Protein AF-0000000077081081 (afdb_homodimer)

Structure (mmCIF, N/CA/C/O backbone):
data_AF-0000000077081081-model_v1
#
loop_
_entity.id
_entity.type
_entity.pdbx_description
1 polymer 'SAM domain-containing protein'
#
loop_
_atom_site.group_PDB
_atom_site.id
_atom_site.type_symbol
_atom_site.label_atom_id
_atom_site.label_alt_id
_atom_site.label_comp_id
_atom_site.label_asym_id
_atom_site.label_entity_id
_atom_site.label_seq_id
_atom_site.pdbx_PDB_ins_code
_atom_site.Cartn_x
_atom_site.Cartn_y
_atom_site.Cartn_z
_atom_site.occupancy
_atom_site.B_iso_or_equiv
_atom_site.auth_seq_id
_atom_site.auth_comp_id
_atom_site.auth_asym_id
_atom_site.auth_atom_id
_atom_site.pdbx_PDB_model_num
ATOM 1 N N . SER A 1 1 ? 24.75 -55.969 -73.5 1 32.28 1 SER A N 1
ATOM 2 C CA . SER A 1 1 ? 24.562 -54.531 -73.375 1 32.28 1 SER A CA 1
ATOM 3 C C . SER A 1 1 ? 23.719 -54.219 -72.125 1 32.28 1 SER A C 1
ATOM 5 O O . SER A 1 1 ? 22.531 -54.562 -72.062 1 32.28 1 SER A O 1
ATOM 7 N N . THR A 1 2 ? 24.406 -54.219 -70.938 1 39.22 2 THR A N 1
ATOM 8 C CA . THR A 1 2 ? 23.969 -54.281 -69.562 1 39.22 2 THR A CA 1
ATOM 9 C C . THR A 1 2 ? 23.234 -53 -69.188 1 39.22 2 THR A C 1
ATOM 11 O O . THR A 1 2 ? 23.781 -51.906 -69.25 1 39.22 2 THR A O 1
ATOM 14 N N . ALA A 1 3 ? 21.922 -53 -69.375 1 40.69 3 ALA A N 1
ATOM 15 C CA . ALA A 1 3 ? 21 -51.875 -69.188 1 40.69 3 ALA A CA 1
ATOM 16 C C . ALA A 1 3 ? 21.141 -51.219 -67.812 1 40.69 3 ALA A C 1
ATOM 18 O O . ALA A 1 3 ? 21.125 -51.906 -66.812 1 40.69 3 ALA A O 1
ATOM 19 N N . VAL A 1 4 ? 22.062 -50.219 -67.688 1 45.72 4 VAL A N 1
ATOM 20 C CA . VAL A 1 4 ? 22.344 -49.438 -66.5 1 45.72 4 VAL A CA 1
ATOM 21 C C . VAL A 1 4 ? 21.078 -48.719 -66 1 45.72 4 VAL A C 1
ATOM 23 O O . VAL A 1 4 ? 20.484 -47.938 -66.75 1 45.72 4 VAL A O 1
ATOM 26 N N . VAL A 1 5 ? 20.141 -49.438 -65.312 1 40.34 5 VAL A N 1
ATOM 27 C CA . VAL A 1 5 ? 18.891 -48.938 -64.75 1 40.34 5 VAL A CA 1
ATOM 28 C C . VAL A 1 5 ? 19.172 -47.719 -63.906 1 40.34 5 VAL A C 1
ATOM 30 O O . VAL A 1 5 ? 20.031 -47.75 -63.031 1 40.34 5 VAL A O 1
ATOM 33 N N . ASP A 1 6 ? 19.203 -46.531 -64.5 1 38 6 ASP A N 1
ATOM 34 C CA . ASP A 1 6 ? 19.344 -45.188 -63.906 1 38 6 ASP A CA 1
ATOM 35 C C . ASP A 1 6 ? 18.359 -45 -62.75 1 38 6 ASP A C 1
ATOM 37 O O . ASP A 1 6 ? 17.156 -45.031 -62.969 1 38 6 ASP A O 1
ATOM 41 N N . SER A 1 7 ? 18.516 -45.812 -61.625 1 39.19 7 SER A N 1
ATOM 42 C CA . SER A 1 7 ? 17.672 -45.688 -60.438 1 39.19 7 SER A CA 1
ATOM 43 C C . SER A 1 7 ? 17.578 -44.25 -59.969 1 39.19 7 SER A C 1
ATOM 45 O O . SER A 1 7 ? 18.578 -43.656 -59.562 1 39.19 7 SER A O 1
ATOM 47 N N . SER A 1 8 ? 16.828 -43.375 -60.75 1 39 8 SER A N 1
ATOM 48 C CA . SER A 1 8 ? 16.578 -41.969 -60.406 1 39 8 SER A CA 1
ATOM 49 C C . SER A 1 8 ? 16.203 -41.812 -58.938 1 39 8 SER A C 1
ATOM 51 O O . SER A 1 8 ? 15.312 -42.531 -58.469 1 39 8 SER A O 1
ATOM 53 N N . ASP A 1 9 ? 17.188 -41.438 -58.062 1 40.41 9 ASP A N 1
ATOM 54 C CA . ASP A 1 9 ? 17.172 -41.125 -56.625 1 40.41 9 ASP A CA 1
ATOM 55 C C . ASP A 1 9 ? 16.109 -40.094 -56.312 1 40.41 9 ASP A C 1
ATOM 57 O O . ASP A 1 9 ? 16.156 -38.969 -56.781 1 40.41 9 ASP A O 1
ATOM 61 N N . PHE A 1 10 ? 14.766 -40.438 -56.469 1 41.12 10 PHE A N 1
ATOM 62 C CA . PHE A 1 10 ? 13.711 -39.531 -56.062 1 41.12 10 PHE A CA 1
ATOM 63 C C . PHE A 1 10 ? 13.938 -39.062 -54.625 1 41.12 10 PHE A C 1
ATOM 65 O O . PHE A 1 10 ? 13.898 -39.875 -53.688 1 41.12 10 PHE A O 1
ATOM 72 N N . ILE A 1 11 ? 14.93 -38.156 -54.438 1 43.81 11 ILE A N 1
ATOM 73 C CA . ILE A 1 11 ? 15.164 -37.562 -53.125 1 43.81 11 ILE A CA 1
ATOM 74 C C . ILE A 1 11 ? 13.859 -36.969 -52.594 1 43.81 11 ILE A C 1
ATOM 76 O O . ILE A 1 11 ? 13.266 -36.062 -53.219 1 43.81 11 ILE A O 1
ATOM 80 N N . PRO A 1 12 ? 13.023 -37.75 -51.844 1 37.41 12 PRO A N 1
ATOM 81 C CA . PRO A 1 12 ? 11.766 -37.219 -51.344 1 37.41 12 PRO A CA 1
ATOM 82 C C . PRO A 1 12 ? 11.945 -35.875 -50.656 1 37.41 12 PRO A C 1
ATOM 84 O O . PRO A 1 12 ? 13 -35.625 -50.062 1 37.41 12 PRO A O 1
ATOM 87 N N . ARG A 1 13 ? 11.539 -34.781 -51.281 1 35.38 13 ARG A N 1
ATOM 88 C CA . ARG A 1 13 ? 11.547 -33.438 -50.719 1 35.38 13 ARG A CA 1
ATOM 89 C C . ARG A 1 13 ? 10.984 -33.438 -49.281 1 35.38 13 ARG A C 1
ATOM 91 O O . ARG A 1 13 ? 9.914 -34 -49.031 1 35.38 13 ARG A O 1
ATOM 98 N N . ARG A 1 14 ? 11.82 -33.406 -48.219 1 35.03 14 ARG A N 1
ATOM 99 C CA . ARG A 1 14 ? 11.492 -33.281 -46.812 1 35.03 14 ARG A CA 1
ATOM 100 C C . ARG A 1 14 ? 10.461 -32.188 -46.594 1 35.03 14 ARG A C 1
ATOM 102 O O . ARG A 1 14 ? 10.656 -31.047 -47 1 35.03 14 ARG A O 1
ATOM 109 N N . SER A 1 15 ? 9.07 -32.531 -46.625 1 35.88 15 SER A N 1
ATOM 110 C CA . SER A 1 15 ? 7.988 -31.625 -46.25 1 35.88 15 SER A CA 1
ATOM 111 C C . SER A 1 15 ? 8.344 -30.812 -45 1 35.88 15 SER A C 1
ATOM 113 O O . SER A 1 15 ? 8.82 -31.359 -44 1 35.88 15 SER A O 1
ATOM 115 N N . ARG A 1 16 ? 8.859 -29.594 -45.219 1 33.47 16 ARG A N 1
ATOM 116 C CA . ARG A 1 16 ? 9.062 -28.625 -44.125 1 33.47 16 ARG A CA 1
ATOM 117 C C . ARG A 1 16 ? 7.84 -28.531 -43.25 1 33.47 16 ARG A C 1
ATOM 119 O O . ARG A 1 16 ? 6.754 -28.172 -43.688 1 33.47 16 ARG A O 1
ATOM 126 N N . ARG A 1 17 ? 7.645 -29.422 -42.312 1 32.94 17 ARG A N 1
ATOM 127 C CA . ARG A 1 17 ? 6.621 -29.328 -41.281 1 32.94 17 ARG A CA 1
ATOM 128 C C . ARG A 1 17 ? 6.605 -27.922 -40.656 1 32.94 17 ARG A C 1
ATOM 130 O O . ARG A 1 17 ? 7.605 -27.484 -40.094 1 32.94 17 ARG A O 1
ATOM 137 N N . SER A 1 18 ? 5.879 -26.969 -41.281 1 35.97 18 SER A N 1
ATOM 138 C CA . SER A 1 18 ? 5.578 -25.672 -40.656 1 35.97 18 SER A CA 1
ATOM 139 C C . SER A 1 18 ? 5.184 -25.844 -39.219 1 35.97 18 SER A C 1
ATOM 141 O O . SER A 1 18 ? 4.25 -26.578 -38.906 1 35.97 18 SER A O 1
ATOM 143 N N . THR A 1 19 ? 6.102 -25.875 -38.312 1 33.69 19 THR A N 1
ATOM 144 C CA . THR A 1 19 ? 5.742 -25.781 -36.906 1 33.69 19 THR A CA 1
ATOM 145 C C . THR A 1 19 ? 4.773 -24.625 -36.688 1 33.69 19 THR A C 1
ATOM 147 O O . THR A 1 19 ? 5.129 -23.453 -36.875 1 33.69 19 THR A O 1
ATOM 150 N N . HIS A 1 20 ? 3.496 -24.703 -37.094 1 35.03 20 HIS A N 1
ATOM 151 C CA . HIS A 1 20 ? 2.484 -23.781 -36.594 1 35.03 20 HIS A CA 1
ATOM 152 C C . HIS A 1 20 ? 2.643 -23.562 -35.094 1 35.03 20 HIS A C 1
ATOM 154 O O . HIS A 1 20 ? 2.605 -24.516 -34.312 1 35.03 20 HIS A O 1
ATOM 160 N N . ARG A 1 21 ? 3.424 -22.641 -34.719 1 34.28 21 ARG A N 1
ATOM 161 C CA . ARG A 1 21 ? 3.389 -22.156 -33.344 1 34.28 21 ARG A CA 1
ATOM 162 C C . ARG A 1 21 ? 1.953 -21.938 -32.875 1 34.28 21 ARG A C 1
ATOM 164 O O . ARG A 1 21 ? 1.22 -21.125 -33.438 1 34.28 21 ARG A O 1
ATOM 171 N N . LYS A 1 22 ? 1.206 -22.969 -32.406 1 37.28 22 LYS A N 1
ATOM 172 C CA . LYS A 1 22 ? -0.015 -22.766 -31.625 1 37.28 22 LYS A CA 1
ATOM 173 C C . LYS A 1 22 ? 0.094 -21.547 -30.734 1 37.28 22 LYS A C 1
ATOM 175 O O . LYS A 1 22 ? 0.922 -21.5 -29.828 1 37.28 22 LYS A O 1
ATOM 180 N N . HIS A 1 23 ? 0.022 -20.359 -31.375 1 36.12 23 HIS A N 1
ATOM 181 C CA . HIS A 1 23 ? -0.344 -19.281 -30.469 1 36.12 23 HIS A CA 1
ATOM 182 C C . HIS A 1 23 ? -1.522 -19.672 -29.578 1 36.12 23 HIS A C 1
ATOM 184 O O . HIS A 1 23 ? -2.66 -19.734 -30.047 1 36.12 23 HIS A O 1
ATOM 190 N N . VAL A 1 24 ? -1.424 -20.641 -28.781 1 34.59 24 VAL A N 1
ATOM 191 C CA . VAL A 1 24 ? -2.43 -20.688 -27.719 1 34.59 24 VAL A CA 1
ATOM 192 C C . VAL A 1 24 ? -2.705 -19.266 -27.203 1 34.59 24 VAL A C 1
ATOM 194 O O . VAL A 1 24 ? -1.861 -18.672 -26.531 1 34.59 24 VAL A O 1
ATOM 197 N N . GLY A 1 25 ? -3.062 -18.375 -28.016 1 35.19 25 GLY A N 1
ATOM 198 C CA . GLY A 1 25 ? -3.672 -17.219 -27.391 1 35.19 25 GLY A CA 1
ATOM 199 C C . GLY A 1 25 ? -4.48 -17.562 -26.156 1 35.19 25 GLY A C 1
ATOM 200 O O . GLY A 1 25 ? -5.527 -18.203 -26.25 1 35.19 25 GLY A O 1
ATOM 201 N N . HIS A 1 26 ? -3.791 -18.016 -25.109 1 33.31 26 HIS A N 1
ATOM 202 C CA . HIS A 1 26 ? -4.449 -18.141 -23.812 1 33.31 26 HIS A CA 1
ATOM 203 C C . HIS A 1 26 ? -5.441 -17 -23.594 1 33.31 26 HIS A C 1
ATOM 205 O O . HIS A 1 26 ? -5.047 -15.891 -23.219 1 33.31 26 HIS A O 1
ATOM 211 N N . ARG A 1 27 ? -6.199 -16.438 -24.516 1 35.69 27 ARG A N 1
ATOM 212 C CA . ARG A 1 27 ? -7.383 -15.75 -24.016 1 35.69 27 ARG A CA 1
ATOM 213 C C . ARG A 1 27 ? -7.793 -16.297 -22.641 1 35.69 27 ARG A C 1
ATOM 215 O O . ARG A 1 27 ? -8.117 -17.484 -22.516 1 35.69 27 ARG A O 1
ATOM 222 N N . THR A 1 28 ? -7.164 -15.867 -21.562 1 37.22 28 THR A N 1
ATOM 223 C CA . THR A 1 28 ? -7.574 -16.109 -20.172 1 37.22 28 THR A CA 1
ATOM 224 C C . THR A 1 28 ? -9.094 -16.203 -20.062 1 37.22 28 THR A C 1
ATOM 226 O O . THR A 1 28 ? -9.797 -15.242 -20.391 1 37.22 28 THR A O 1
ATOM 229 N N . GLU A 1 29 ? -9.805 -17.125 -20.469 1 41.56 29 GLU A N 1
ATOM 230 C CA . GLU A 1 29 ? -11.039 -17.469 -19.766 1 41.56 29 GLU A CA 1
ATOM 231 C C . GLU A 1 29 ? -11.086 -16.828 -18.391 1 41.56 29 GLU A C 1
ATOM 233 O O . GLU A 1 29 ? -10.055 -16.688 -17.719 1 41.56 29 GLU A O 1
ATOM 238 N N . LEU A 1 30 ? -11.75 -15.656 -18.141 1 48.59 30 LEU A N 1
ATOM 239 C CA . LEU A 1 30 ? -11.953 -15.438 -16.719 1 48.59 30 LEU A CA 1
ATOM 240 C C . LEU A 1 30 ? -11.781 -16.734 -15.938 1 48.59 30 LEU A C 1
ATOM 242 O O . LEU A 1 30 ? -12.633 -17.625 -16 1 48.59 30 LEU A O 1
ATOM 246 N N . GLY A 1 31 ? -10.734 -17.5 -16.281 1 52.38 31 GLY A N 1
ATOM 247 C CA . GLY A 1 31 ? -10.336 -18.781 -15.742 1 52.38 31 GLY A CA 1
ATOM 248 C C . GLY A 1 31 ? -10.836 -19.016 -14.328 1 52.38 31 GLY A C 1
ATOM 249 O O . GLY A 1 31 ? -10.734 -18.141 -13.477 1 52.38 31 GLY A O 1
ATOM 250 N N . THR A 1 32 ? -11.961 -19.594 -14.156 1 69.25 32 THR A N 1
ATOM 251 C CA . THR A 1 32 ? -12.445 -20.188 -12.914 1 69.25 32 THR A CA 1
ATOM 252 C C . THR A 1 32 ? -11.297 -20.766 -12.094 1 69.25 32 THR A C 1
ATOM 254 O O . THR A 1 32 ? -10.492 -21.547 -12.609 1 69.25 32 THR A O 1
ATOM 257 N N . PHE A 1 33 ? -10.867 -19.875 -11.164 1 80.19 33 PHE A N 1
ATOM 258 C CA . PHE A 1 33 ? -9.938 -20.453 -10.203 1 80.19 33 PHE A CA 1
ATOM 259 C C . PHE A 1 33 ? -10.461 -21.797 -9.695 1 80.19 33 PHE A C 1
ATOM 261 O O . PHE A 1 33 ? -11.586 -21.891 -9.203 1 80.19 33 PHE A O 1
ATOM 268 N N . THR A 1 34 ? -9.906 -22.828 -10.148 1 82.88 34 THR A N 1
ATOM 269 C CA . THR A 1 34 ? -10.391 -24.141 -9.75 1 82.88 34 THR A CA 1
ATOM 270 C C . THR A 1 34 ? -9.844 -24.531 -8.375 1 82.88 34 THR A C 1
ATOM 272 O O . THR A 1 34 ? -10.391 -25.406 -7.707 1 82.88 34 THR A O 1
ATOM 275 N N . HIS A 1 35 ? -8.812 -23.859 -7.91 1 91.62 35 HIS A N 1
ATOM 276 C CA . HIS A 1 35 ? -8.164 -24.156 -6.637 1 91.62 35 HIS A CA 1
ATOM 277 C C . HIS A 1 35 ? -8.352 -23.016 -5.641 1 91.62 35 HIS A C 1
ATOM 279 O O . HIS A 1 35 ? -8.656 -21.891 -6.035 1 91.62 35 HIS A O 1
ATOM 285 N N . LYS A 1 36 ? -8.18 -23.438 -4.418 1 94.06 36 LYS A N 1
ATOM 286 C CA . LYS A 1 36 ? -8.078 -22.422 -3.383 1 94.06 36 LYS A CA 1
ATOM 287 C C . LYS A 1 36 ? -6.816 -21.578 -3.555 1 94.06 36 LYS A C 1
ATOM 289 O O . LYS A 1 36 ? -5.789 -22.078 -4.016 1 94.06 36 LYS A O 1
ATOM 294 N N . PRO A 1 37 ? -6.844 -20.359 -3.133 1 97 37 PRO A N 1
ATOM 295 C CA . PRO A 1 37 ? -5.707 -19.453 -3.363 1 97 37 PRO A CA 1
ATOM 296 C C . PRO A 1 37 ? -4.387 -20.031 -2.861 1 97 37 PRO A C 1
ATOM 298 O O . PRO A 1 37 ? -3.355 -19.891 -3.518 1 97 37 PRO A O 1
ATOM 301 N N . SER A 1 38 ? -4.461 -20.688 -1.767 1 96.44 38 SER A N 1
ATOM 302 C CA . SER A 1 38 ? -3.234 -21.25 -1.217 1 96.44 38 SER A CA 1
ATOM 303 C C . SER A 1 38 ? -2.684 -22.359 -2.111 1 96.44 38 SER A C 1
ATOM 305 O O . SER A 1 38 ? -1.525 -22.75 -1.971 1 96.44 38 SER A O 1
ATOM 307 N N . GLN A 1 39 ? -3.459 -22.781 -3.059 1 97.38 39 GLN A N 1
ATOM 308 C CA . GLN A 1 39 ? -3.064 -23.875 -3.941 1 97.38 39 GLN A CA 1
ATOM 309 C C . GLN A 1 39 ? -2.826 -23.375 -5.363 1 97.38 39 GLN A C 1
ATOM 311 O O . GLN A 1 39 ? -2.584 -24.172 -6.273 1 97.38 39 GLN A O 1
ATOM 316 N N . TRP A 1 40 ? -2.939 -22.109 -5.547 1 97.81 40 TRP A N 1
ATOM 317 C CA . TRP A 1 40 ? -2.691 -21.547 -6.871 1 97.81 40 TRP A CA 1
ATOM 318 C C . TRP A 1 40 ? -1.263 -21.844 -7.324 1 97.81 40 TRP A C 1
ATOM 320 O O . TRP A 1 40 ? -0.331 -21.812 -6.516 1 97.81 40 TRP A O 1
ATOM 330 N N . ASP A 1 41 ? -1.103 -22.141 -8.578 1 97.19 41 ASP A N 1
ATOM 331 C CA . ASP A 1 41 ? 0.23 -22.062 -9.164 1 97.19 41 ASP A CA 1
ATOM 332 C C . ASP A 1 41 ? 0.531 -20.641 -9.648 1 97.19 41 ASP A C 1
ATOM 334 O O . ASP A 1 41 ? -0.277 -19.734 -9.461 1 97.19 41 ASP A O 1
ATOM 338 N N . ALA A 1 42 ? 1.719 -20.438 -10.289 1 98.25 42 ALA A N 1
ATOM 339 C CA . ALA A 1 42 ? 2.156 -19.109 -10.695 1 98.25 42 ALA A CA 1
ATOM 340 C C . ALA A 1 42 ? 1.235 -18.531 -11.758 1 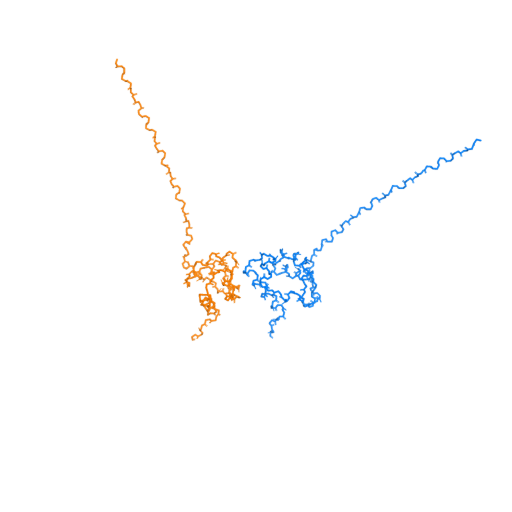98.25 42 ALA A C 1
ATOM 342 O O . ALA A 1 42 ? 1.015 -17.312 -11.805 1 98.25 42 ALA A O 1
ATOM 343 N N . GLU A 1 43 ? 0.681 -19.344 -12.547 1 96.88 43 GLU A N 1
ATOM 344 C CA . GLU A 1 43 ? -0.219 -18.875 -13.594 1 96.88 43 GLU A CA 1
ATOM 345 C C . GLU A 1 43 ? -1.538 -18.375 -13.008 1 96.88 43 GLU A C 1
ATOM 347 O O . GLU A 1 43 ? -2.064 -17.344 -13.43 1 96.88 43 GLU A O 1
ATOM 352 N N . GLU A 1 44 ? -1.989 -19.062 -12.016 1 97.56 44 GLU A N 1
ATOM 353 C CA . GLU A 1 44 ? -3.225 -18.641 -11.359 1 97.56 44 GLU A CA 1
ATOM 354 C C . GLU A 1 44 ? -3.021 -17.344 -10.578 1 97.56 44 GLU A C 1
ATOM 356 O O . GLU A 1 44 ? -3.906 -16.484 -10.547 1 97.56 44 GLU A O 1
ATOM 361 N N . VAL A 1 45 ? -1.855 -17.188 -10.008 1 98.38 45 VAL A N 1
ATOM 362 C CA . VAL A 1 45 ? -1.532 -15.93 -9.344 1 98.38 45 VAL A CA 1
ATOM 363 C C . VAL A 1 45 ? -1.502 -14.797 -10.375 1 98.38 45 VAL A C 1
ATOM 365 O O . VAL A 1 45 ? -2.025 -13.703 -10.125 1 98.38 45 VAL A O 1
ATOM 368 N N . SER A 1 46 ? -0.966 -15.078 -11.516 1 98.12 46 SER A N 1
ATOM 369 C CA . SER A 1 46 ? -0.903 -14.094 -12.586 1 98.12 46 SER A CA 1
ATOM 370 C C . SER A 1 46 ? -2.299 -13.664 -13.023 1 98.12 46 SER A C 1
ATOM 372 O O . SER A 1 46 ? -2.545 -12.477 -13.25 1 98.12 46 SER A O 1
ATOM 374 N N . GLN A 1 47 ? -3.182 -14.594 -13.07 1 97.38 47 GLN A N 1
ATOM 375 C CA . GLN A 1 47 ? -4.559 -14.297 -13.445 1 97.38 47 GLN A CA 1
ATOM 376 C C . GLN A 1 47 ? -5.238 -13.43 -12.391 1 97.38 47 GLN A C 1
ATOM 378 O O . GLN A 1 47 ? -5.949 -12.477 -12.727 1 97.38 47 GLN A O 1
ATOM 383 N N . PHE A 1 48 ? -4.965 -13.758 -11.219 1 97.88 48 PHE A N 1
ATOM 384 C CA . PHE A 1 48 ? -5.496 -12.969 -10.109 1 97.88 48 PHE A CA 1
ATOM 385 C C . PHE A 1 48 ? -5.023 -11.523 -10.203 1 97.88 48 PHE A C 1
ATOM 387 O O . PHE A 1 48 ? -5.824 -10.594 -10.086 1 97.88 48 PHE A O 1
ATOM 394 N N . LEU A 1 49 ? -3.689 -11.367 -10.453 1 98.5 49 LEU A N 1
ATOM 395 C CA . LEU A 1 49 ? -3.139 -10.023 -10.57 1 98.5 49 LEU A CA 1
ATOM 396 C C . LEU A 1 49 ? -3.848 -9.25 -11.68 1 98.5 49 LEU A C 1
ATOM 398 O O . LEU A 1 49 ? -4.148 -8.062 -11.508 1 98.5 49 LEU A O 1
ATOM 402 N N . GLN A 1 50 ? -4.105 -9.914 -12.75 1 98 50 GLN A N 1
ATOM 403 C CA . GLN A 1 50 ? -4.793 -9.273 -13.867 1 98 50 GLN A CA 1
ATOM 404 C C . GLN A 1 50 ? -6.191 -8.82 -13.461 1 98 50 GLN A C 1
ATOM 406 O O . GLN A 1 50 ? -6.602 -7.699 -13.766 1 98 50 GLN A O 1
ATOM 411 N N . LEU A 1 51 ? -6.887 -9.688 -12.742 1 96.81 51 LEU A N 1
ATOM 412 C CA . LEU A 1 51 ? -8.25 -9.391 -12.305 1 96.81 51 LEU A CA 1
ATOM 413 C C . LEU A 1 51 ? -8.266 -8.211 -11.336 1 96.81 51 LEU A C 1
ATOM 415 O O . LEU A 1 51 ? -9.219 -7.434 -11.312 1 96.81 51 LEU A O 1
ATOM 419 N N . GLN A 1 52 ? -7.168 -8.094 -10.578 1 97.19 52 GLN A N 1
ATOM 420 C CA . GLN A 1 52 ? -7.105 -7.055 -9.555 1 97.19 52 GLN A CA 1
ATOM 421 C C . GLN A 1 52 ? -6.559 -5.75 -10.125 1 97.19 52 GLN A C 1
ATOM 423 O O . GLN A 1 52 ? -6.441 -4.754 -9.414 1 97.19 52 GLN A O 1
ATOM 428 N N . GLY A 1 53 ? -6.16 -5.73 -11.383 1 97.62 53 GLY A N 1
ATOM 429 C CA . GLY A 1 53 ? -5.652 -4.516 -12.008 1 97.62 53 GLY A CA 1
ATOM 430 C C . GLY A 1 53 ? -4.145 -4.395 -11.938 1 97.62 53 GLY A C 1
ATOM 431 O O . GLY A 1 53 ? -3.592 -3.312 -12.148 1 97.62 53 GLY A O 1
ATOM 432 N N . TYR A 1 54 ? -3.508 -5.457 -11.695 1 98.5 54 TYR A N 1
ATOM 433 C CA . TYR A 1 54 ? -2.053 -5.48 -11.602 1 98.5 54 TYR A CA 1
ATOM 434 C C . TYR A 1 54 ? -1.451 -6.367 -12.688 1 98.5 54 TYR A C 1
ATOM 436 O O . TYR A 1 54 ? -0.419 -7.008 -12.477 1 98.5 54 TYR A O 1
ATOM 444 N N . GLY A 1 55 ? -2.086 -6.469 -13.797 1 98.44 55 GLY A N 1
ATOM 445 C CA . GLY A 1 55 ? -1.68 -7.336 -14.891 1 98.44 55 GLY A CA 1
ATOM 446 C C . GLY A 1 55 ? -0.284 -7.035 -15.406 1 98.44 55 GLY A C 1
ATOM 447 O O . GLY A 1 55 ? 0.4 -7.922 -15.922 1 98.44 55 GLY A O 1
ATOM 448 N N . GLN A 1 56 ? 0.194 -5.805 -15.281 1 98.25 56 GLN A N 1
ATOM 449 C CA . GLN A 1 56 ? 1.508 -5.41 -15.773 1 98.25 56 GLN A CA 1
ATOM 450 C C . GLN A 1 56 ? 2.619 -6.152 -15.039 1 98.25 56 GLN A C 1
ATOM 452 O O . GLN A 1 56 ? 3.748 -6.238 -15.523 1 98.25 56 GLN A O 1
ATOM 457 N N . TYR A 1 57 ? 2.262 -6.734 -13.922 1 98.31 57 TYR A N 1
ATOM 458 C CA . TYR A 1 57 ? 3.268 -7.426 -13.125 1 98.31 57 TYR A CA 1
ATOM 459 C C . TYR A 1 57 ? 3.129 -8.938 -13.273 1 98.31 57 TYR A C 1
ATOM 461 O O . TYR A 1 57 ? 3.953 -9.695 -12.75 1 98.31 57 TYR A O 1
ATOM 469 N N . SER A 1 58 ? 2.107 -9.383 -13.969 1 98.25 58 SER A N 1
ATOM 470 C CA . SER A 1 58 ? 1.77 -10.805 -14.055 1 98.25 58 SER A CA 1
ATOM 471 C C . SER A 1 58 ? 2.945 -11.625 -14.57 1 98.25 58 SER A C 1
ATOM 473 O O . SER A 1 58 ? 3.289 -12.656 -14 1 98.25 58 SER A O 1
ATOM 475 N N . GLU A 1 59 ? 3.561 -11.203 -15.586 1 97.75 59 GLU A N 1
ATOM 476 C CA . GLU A 1 59 ? 4.68 -11.93 -16.172 1 97.75 59 GLU A CA 1
ATOM 477 C C . GLU A 1 59 ? 5.852 -12.016 -15.203 1 97.75 59 GLU A C 1
ATOM 479 O O . GLU A 1 59 ? 6.477 -13.07 -15.07 1 97.75 59 GLU A O 1
ATOM 484 N N . SER A 1 60 ? 6.102 -10.898 -14.578 1 98 60 SER A N 1
ATOM 485 C CA . SER A 1 60 ? 7.207 -10.891 -13.625 1 98 60 SER A CA 1
ATOM 486 C C . SER A 1 60 ? 6.934 -11.82 -12.453 1 98 60 SER A C 1
ATOM 488 O O . SER A 1 60 ? 7.84 -12.5 -11.969 1 98 60 SER A O 1
ATOM 490 N N . PHE A 1 61 ? 5.711 -11.844 -11.977 1 98.69 61 PHE A N 1
ATOM 491 C CA . PHE A 1 61 ? 5.352 -12.781 -10.922 1 98.69 61 PHE A CA 1
ATOM 492 C C . PHE A 1 61 ? 5.555 -14.219 -11.391 1 98.69 61 PHE A C 1
ATOM 494 O O . PHE A 1 61 ? 6.137 -15.039 -10.68 1 98.69 61 PHE A O 1
ATOM 501 N N . SER A 1 62 ? 5.059 -14.5 -12.57 1 98.19 62 SER A N 1
ATOM 502 C CA . SER A 1 62 ? 5.191 -15.836 -13.133 1 98.19 62 SER A CA 1
ATOM 503 C C . SER A 1 62 ? 6.66 -16.219 -13.305 1 98.19 62 SER A C 1
ATOM 505 O O . SER A 1 62 ? 7.059 -17.328 -12.945 1 98.19 62 SER A O 1
ATOM 507 N N . ASN A 1 63 ? 7.492 -15.297 -13.734 1 98.12 63 ASN A N 1
ATOM 508 C CA . ASN A 1 63 ? 8.922 -15.539 -13.938 1 98.12 63 ASN A CA 1
ATOM 509 C C . ASN A 1 63 ? 9.641 -15.789 -12.617 1 98.12 63 ASN A C 1
ATOM 511 O O . ASN A 1 63 ? 10.641 -16.516 -12.586 1 98.12 63 ASN A O 1
ATOM 515 N N . ASN A 1 64 ? 9.086 -15.227 -11.602 1 98.44 64 ASN A N 1
ATOM 516 C CA . ASN A 1 64 ? 9.68 -15.43 -10.281 1 98.44 64 ASN A CA 1
ATOM 517 C C . ASN A 1 64 ? 9 -16.578 -9.539 1 98.44 64 ASN A C 1
ATOM 519 O O . ASN A 1 64 ? 9.234 -16.781 -8.344 1 98.44 64 ASN A O 1
ATOM 523 N N . GLU A 1 65 ? 8.133 -17.219 -10.18 1 98.62 65 GLU A N 1
ATOM 524 C CA . GLU A 1 65 ? 7.484 -18.438 -9.711 1 98.62 65 GLU A CA 1
ATOM 525 C C . GLU A 1 65 ? 6.738 -18.203 -8.406 1 98.62 65 GLU A C 1
ATOM 527 O O . GLU A 1 65 ? 6.777 -19.047 -7.5 1 98.62 65 GLU A O 1
ATOM 532 N N . ILE A 1 66 ? 6.16 -17.062 -8.32 1 98.88 66 ILE A N 1
ATOM 533 C CA . ILE A 1 66 ? 5.309 -16.766 -7.172 1 98.88 66 ILE A CA 1
ATOM 534 C C . ILE A 1 66 ? 3.992 -17.531 -7.305 1 98.88 66 ILE A C 1
ATOM 536 O O . ILE A 1 66 ? 3.164 -17.219 -8.156 1 98.88 66 ILE A O 1
ATOM 540 N N . ASP A 1 67 ? 3.809 -18.484 -6.449 1 98.56 67 ASP A N 1
ATOM 541 C CA . ASP A 1 67 ? 2.574 -19.266 -6.375 1 98.56 67 ASP A CA 1
ATOM 542 C C . ASP A 1 67 ? 1.727 -18.828 -5.18 1 98.56 67 ASP A C 1
ATOM 544 O O . ASP A 1 67 ? 2.041 -17.844 -4.512 1 98.56 67 ASP A O 1
ATOM 548 N N . GLY A 1 68 ? 0.613 -19.5 -4.91 1 98.38 68 GLY A N 1
ATOM 549 C CA . GLY A 1 68 ? -0.304 -19.141 -3.844 1 98.38 68 GLY A CA 1
ATOM 550 C C . GLY A 1 68 ? 0.359 -19.094 -2.48 1 98.38 68 GLY A C 1
ATOM 551 O O . GLY A 1 68 ? 0.151 -18.141 -1.718 1 98.38 68 GLY A O 1
ATOM 552 N N . GLN A 1 69 ? 1.193 -20.094 -2.199 1 98.25 69 GLN A N 1
ATOM 553 C CA . GLN A 1 69 ? 1.871 -20.141 -0.907 1 98.25 69 GLN A CA 1
ATOM 554 C C . GLN A 1 69 ? 2.848 -18.984 -0.754 1 98.25 69 GLN A C 1
ATOM 556 O O . GLN A 1 69 ? 2.852 -18.297 0.271 1 98.25 69 GLN A O 1
ATOM 561 N N . SER A 1 70 ? 3.627 -18.719 -1.747 1 98.62 70 SER A N 1
ATOM 562 C CA . SER A 1 70 ? 4.609 -17.641 -1.679 1 98.62 70 SER A CA 1
ATOM 563 C C . SER A 1 70 ? 3.938 -16.281 -1.764 1 98.62 70 SER A C 1
ATOM 565 O O . SER A 1 70 ? 4.422 -15.305 -1.182 1 98.62 70 SER A O 1
ATOM 567 N N . MET A 1 71 ? 2.84 -16.188 -2.477 1 98.56 71 MET A N 1
ATOM 568 C CA . MET A 1 71 ? 2.102 -14.93 -2.586 1 98.56 71 MET A CA 1
ATOM 569 C C . MET A 1 71 ? 1.699 -14.414 -1.208 1 98.56 71 MET A C 1
ATOM 571 O O . MET A 1 71 ? 1.816 -13.219 -0.928 1 98.56 71 MET A O 1
ATOM 575 N N . PHE A 1 72 ? 1.357 -15.359 -0.357 1 98.25 72 PHE A N 1
ATOM 576 C CA . PHE A 1 72 ? 0.875 -14.961 0.96 1 98.25 72 PHE A CA 1
ATOM 577 C C . PHE A 1 72 ? 2.033 -14.547 1.858 1 98.25 72 PHE A C 1
ATOM 579 O O . PHE A 1 72 ? 1.822 -13.969 2.928 1 98.25 72 PHE A O 1
ATOM 586 N N . LEU A 1 73 ? 3.264 -14.695 1.418 1 98.12 73 LEU A N 1
ATOM 587 C CA . LEU A 1 73 ? 4.445 -14.328 2.189 1 98.12 73 LEU A CA 1
ATOM 588 C C . LEU A 1 73 ? 5.012 -12.992 1.715 1 98.12 73 LEU A C 1
ATOM 590 O O . LEU A 1 73 ? 5.949 -12.461 2.314 1 98.12 73 LEU A O 1
ATOM 594 N N . LEU A 1 74 ? 4.441 -12.43 0.734 1 98.38 74 LEU A N 1
ATOM 595 C CA . LEU A 1 74 ? 4.941 -11.18 0.176 1 98.38 74 LEU A CA 1
ATOM 596 C C . LEU A 1 74 ? 4.758 -10.031 1.165 1 98.38 74 LEU A C 1
ATOM 598 O O . LEU A 1 74 ? 3.76 -9.984 1.888 1 98.38 74 LEU A O 1
ATOM 602 N N . ARG A 1 75 ? 5.719 -9.133 1.046 1 98.06 75 ARG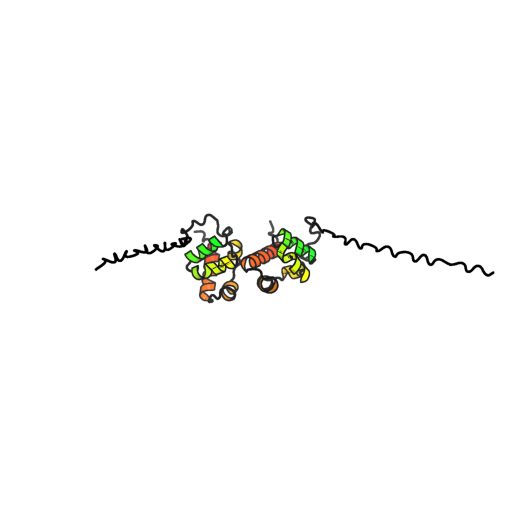 A N 1
ATOM 603 C CA . ARG A 1 75 ? 5.66 -7.844 1.73 1 98.06 75 ARG A CA 1
ATOM 604 C C . ARG A 1 75 ? 5.852 -6.691 0.749 1 98.06 75 ARG A C 1
ATOM 606 O O . ARG A 1 75 ? 6.277 -6.902 -0.387 1 98.06 75 ARG A O 1
ATOM 613 N N . GLU A 1 76 ? 5.457 -5.504 1.229 1 98.19 76 GLU A N 1
ATOM 614 C CA . GLU A 1 76 ? 5.52 -4.352 0.337 1 98.19 76 GLU A CA 1
ATOM 615 C C . GLU A 1 76 ? 6.945 -4.113 -0.154 1 98.19 76 GLU A C 1
ATOM 617 O O . GLU A 1 76 ? 7.152 -3.672 -1.287 1 98.19 76 GLU A O 1
ATOM 622 N N . HIS A 1 77 ? 7.961 -4.426 0.657 1 97.56 77 HIS A N 1
ATOM 623 C CA . HIS A 1 77 ? 9.32 -4.145 0.214 1 97.56 77 HIS A CA 1
ATOM 624 C C . HIS A 1 77 ? 9.742 -5.086 -0.91 1 97.56 77 HIS A C 1
ATOM 626 O O . HIS A 1 77 ? 10.516 -4.703 -1.789 1 97.56 77 HIS A O 1
ATOM 632 N N . HIS A 1 78 ? 9.266 -6.355 -0.918 1 98.62 78 HIS A N 1
ATOM 633 C CA . HIS A 1 78 ? 9.523 -7.242 -2.045 1 98.62 78 HIS A CA 1
ATOM 634 C C . HIS A 1 78 ? 8.992 -6.648 -3.346 1 98.62 78 HIS A C 1
ATOM 636 O O . HIS A 1 78 ? 9.688 -6.652 -4.363 1 98.62 78 HIS A O 1
ATOM 642 N N . LEU A 1 79 ? 7.812 -6.066 -3.334 1 98.75 79 LEU A N 1
ATOM 643 C CA . LEU A 1 79 ? 7.156 -5.52 -4.516 1 98.75 79 LEU A CA 1
ATOM 644 C C . LEU A 1 79 ? 7.879 -4.273 -5.012 1 98.75 79 LEU A C 1
ATOM 646 O O . LEU A 1 79 ? 8.062 -4.094 -6.219 1 98.75 79 LEU A O 1
ATOM 650 N N . MET A 1 80 ? 8.312 -3.5 -4.066 1 98.19 80 MET A N 1
ATOM 651 C CA . MET A 1 80 ? 8.992 -2.26 -4.43 1 98.19 80 MET A CA 1
ATOM 652 C C . MET A 1 80 ? 10.383 -2.543 -4.988 1 98.19 80 MET A C 1
ATOM 654 O O . MET A 1 80 ? 10.773 -1.984 -6.016 1 98.19 80 MET A O 1
ATOM 658 N N . GLU A 1 81 ? 11.086 -3.418 -4.363 1 97.38 81 GLU A N 1
ATOM 659 C CA . GLU A 1 81 ? 12.484 -3.662 -4.703 1 97.38 81 GLU A CA 1
ATOM 660 C C . GLU A 1 81 ? 12.602 -4.562 -5.93 1 97.38 81 GLU A C 1
ATOM 662 O O . GLU A 1 81 ? 13.461 -4.34 -6.789 1 97.38 81 GLU A O 1
ATOM 667 N N . ARG A 1 82 ? 11.75 -5.496 -6.062 1 97.38 82 ARG A N 1
ATOM 668 C CA . ARG A 1 82 ? 11.906 -6.496 -7.113 1 97.38 82 ARG A CA 1
ATOM 669 C C . ARG A 1 82 ? 11.055 -6.156 -8.328 1 97.38 82 ARG A C 1
ATOM 671 O O . ARG A 1 82 ? 11.422 -6.477 -9.461 1 97.38 82 ARG A O 1
ATOM 678 N N . PHE A 1 83 ? 9.953 -5.48 -8.102 1 97.94 83 PHE A N 1
ATOM 679 C CA . PHE A 1 83 ? 9.031 -5.266 -9.203 1 97.94 83 PHE A CA 1
ATOM 680 C C . PHE A 1 83 ? 8.844 -3.775 -9.469 1 97.94 83 PHE A C 1
ATOM 682 O O . PHE A 1 83 ? 8.023 -3.385 -10.305 1 97.94 83 PHE A O 1
ATOM 689 N N . GLN A 1 84 ? 9.508 -2.953 -8.711 1 97.38 84 GLN A N 1
ATOM 690 C CA . GLN A 1 84 ? 9.586 -1.51 -8.906 1 97.38 84 GLN A CA 1
ATOM 691 C C . GLN A 1 84 ? 8.219 -0.856 -8.727 1 97.38 84 GLN A C 1
ATOM 693 O O . GLN A 1 84 ? 7.891 0.108 -9.422 1 97.38 84 GLN A O 1
ATOM 698 N N . MET A 1 85 ? 7.426 -1.381 -7.859 1 98.56 85 MET A N 1
ATOM 699 C CA . MET A 1 85 ? 6.148 -0.758 -7.523 1 98.56 85 MET A CA 1
ATOM 700 C C . MET A 1 85 ? 6.355 0.468 -6.641 1 98.56 85 MET A C 1
ATOM 702 O O . MET A 1 85 ? 7.27 0.498 -5.816 1 98.56 85 MET A O 1
ATOM 706 N N . LYS A 1 86 ? 5.504 1.398 -6.863 1 98.5 86 LYS A N 1
ATOM 707 C CA . LYS A 1 86 ? 5.43 2.488 -5.895 1 98.5 86 LYS A CA 1
ATOM 708 C C . LYS A 1 86 ? 4.781 2.025 -4.594 1 98.5 86 LYS A C 1
ATOM 710 O O . LYS A 1 86 ? 4.039 1.041 -4.578 1 98.5 86 LYS A O 1
ATOM 715 N N . LEU A 1 87 ? 5.023 2.793 -3.492 1 98.81 87 LEU A N 1
ATOM 716 C CA . LE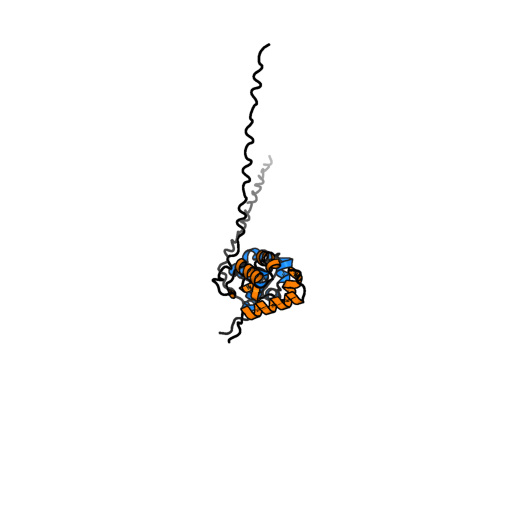U A 1 87 ? 4.59 2.371 -2.164 1 98.81 87 LEU A CA 1
ATOM 717 C C . LEU A 1 87 ? 3.072 2.248 -2.1 1 98.81 87 LEU A C 1
ATOM 719 O O . LEU A 1 87 ? 2.547 1.287 -1.533 1 98.81 87 LEU A O 1
ATOM 723 N N . GLY A 1 88 ? 2.314 3.18 -2.672 1 98.81 88 GLY A N 1
ATOM 724 C CA . GLY A 1 88 ? 0.861 3.127 -2.633 1 98.81 88 GLY A CA 1
ATOM 725 C C . GLY A 1 88 ? 0.295 1.84 -3.201 1 98.81 88 GLY A C 1
ATOM 726 O O . GLY A 1 88 ? -0.324 1.056 -2.479 1 98.81 88 GLY A O 1
ATOM 727 N N . PRO A 1 89 ? 0.591 1.612 -4.422 1 98.81 89 PRO A N 1
ATOM 728 C CA . PRO A 1 89 ? 0.109 0.378 -5.047 1 98.81 89 PRO A CA 1
ATOM 729 C C . PRO A 1 89 ? 0.637 -0.878 -4.355 1 98.81 89 PRO A C 1
ATOM 731 O O . PRO A 1 89 ? -0.071 -1.885 -4.273 1 98.81 89 PRO A O 1
ATOM 734 N N . ALA A 1 90 ? 1.84 -0.864 -3.85 1 98.88 90 ALA A N 1
ATOM 735 C CA . ALA A 1 90 ? 2.393 -2.025 -3.158 1 98.88 90 ALA A CA 1
ATOM 736 C C . ALA A 1 90 ? 1.597 -2.34 -1.894 1 98.88 90 ALA A C 1
ATOM 738 O O . ALA A 1 90 ? 1.232 -3.494 -1.652 1 98.88 90 ALA A O 1
ATOM 739 N N . LEU A 1 91 ? 1.357 -1.276 -1.157 1 98.88 91 LEU A N 1
ATOM 740 C CA . LEU A 1 91 ? 0.548 -1.444 0.045 1 98.88 91 LEU A CA 1
ATOM 741 C C . LEU A 1 91 ? -0.834 -1.986 -0.301 1 98.88 91 LEU A C 1
ATOM 743 O O . LEU A 1 91 ? -1.34 -2.885 0.374 1 98.88 91 LEU A O 1
ATOM 747 N N . THR A 1 92 ? -1.416 -1.477 -1.3 1 98.69 92 THR A N 1
ATOM 748 C CA . THR A 1 92 ? -2.762 -1.868 -1.703 1 98.69 92 THR A CA 1
ATOM 749 C C . THR A 1 92 ? -2.791 -3.332 -2.137 1 98.69 92 THR A C 1
ATOM 751 O O . THR A 1 92 ? -3.686 -4.082 -1.743 1 98.69 92 THR A O 1
ATOM 754 N N . LEU A 1 93 ? -1.845 -3.713 -2.881 1 98.75 93 LEU A N 1
ATOM 755 C CA . LEU A 1 93 ? -1.822 -5.098 -3.34 1 98.75 93 LEU A CA 1
ATOM 756 C C . LEU A 1 93 ? -1.641 -6.055 -2.168 1 98.75 93 LEU A C 1
ATOM 758 O O . LEU A 1 93 ? -2.311 -7.09 -2.096 1 98.75 93 LEU A O 1
ATOM 762 N N . ILE A 1 94 ? -0.7 -5.719 -1.256 1 98.69 94 ILE A N 1
ATOM 763 C CA . ILE A 1 94 ? -0.506 -6.566 -0.083 1 98.69 94 ILE A CA 1
ATOM 764 C C . ILE A 1 94 ? -1.813 -6.672 0.697 1 98.69 94 ILE A C 1
ATOM 766 O O . ILE A 1 94 ? -2.164 -7.75 1.188 1 98.69 94 ILE A O 1
ATOM 770 N N . ASN A 1 95 ? -2.498 -5.617 0.763 1 98.25 95 ASN A N 1
ATOM 771 C CA . ASN A 1 95 ? -3.777 -5.621 1.464 1 98.25 95 ASN A CA 1
ATOM 772 C C . ASN A 1 95 ? -4.801 -6.504 0.753 1 98.25 95 ASN A C 1
ATOM 774 O O . ASN A 1 95 ? -5.539 -7.25 1.398 1 98.25 95 ASN A O 1
ATOM 778 N N . ILE A 1 96 ? -4.93 -6.414 -0.542 1 97.81 96 ILE A N 1
ATOM 779 C CA . ILE A 1 96 ? -5.824 -7.242 -1.34 1 97.81 96 ILE A CA 1
ATOM 780 C C . ILE A 1 96 ? -5.5 -8.719 -1.119 1 97.81 96 ILE A C 1
ATOM 782 O O . ILE A 1 96 ? -6.398 -9.531 -0.904 1 97.81 96 ILE A O 1
ATOM 786 N N . ILE A 1 97 ? -4.285 -9.07 -1.125 1 98.19 97 ILE A N 1
ATOM 787 C CA . ILE A 1 97 ? -3.828 -10.438 -0.948 1 98.19 97 ILE A CA 1
ATOM 788 C C . ILE A 1 97 ? -4.184 -10.93 0.456 1 98.19 97 ILE A C 1
ATOM 790 O O . ILE A 1 97 ? -4.637 -12.062 0.631 1 98.19 97 ILE A O 1
ATOM 794 N N . SER A 1 98 ? -3.979 -10.078 1.428 1 96.75 98 SER A N 1
ATOM 795 C CA . SER A 1 98 ? -4.273 -10.445 2.809 1 96.75 98 SER A CA 1
ATOM 796 C C . SER A 1 98 ? -5.754 -10.742 3 1 96.75 98 SER A C 1
ATOM 798 O O . SER A 1 98 ? -6.121 -11.648 3.748 1 96.75 98 SER A O 1
ATOM 800 N N . ARG A 1 99 ? -6.59 -10 2.35 1 95.56 99 ARG A N 1
ATOM 801 C CA . ARG A 1 99 ? -8.031 -10.195 2.455 1 95.56 99 ARG A CA 1
ATOM 802 C C . ARG A 1 99 ? -8.461 -11.484 1.758 1 95.56 99 ARG A C 1
ATOM 804 O O . ARG A 1 99 ? -9.469 -12.086 2.131 1 95.56 99 ARG A O 1
ATOM 811 N N . LEU A 1 100 ? -7.781 -11.773 0.724 1 93 100 LEU A N 1
ATOM 812 C CA . LEU A 1 100 ? -8.031 -13.023 0.019 1 93 100 LEU A CA 1
ATOM 813 C C . LEU A 1 100 ? -7.781 -14.219 0.933 1 93 100 LEU A C 1
ATOM 815 O O . LEU A 1 100 ? -8.484 -15.227 0.847 1 93 100 LEU A O 1
ATOM 819 N N . ARG A 1 101 ? -6.82 -14.102 1.832 1 88.75 101 ARG A N 1
ATOM 820 C CA . ARG A 1 101 ? -6.453 -15.172 2.754 1 88.75 101 ARG A CA 1
ATOM 821 C C . ARG A 1 101 ? -7.465 -15.289 3.889 1 88.75 101 ARG A C 1
ATOM 823 O O . ARG A 1 101 ? -7.723 -16.391 4.387 1 88.75 101 ARG A O 1
ATOM 830 N N . HIS A 1 102 ? -7.938 -14.094 4.312 1 86.44 102 HIS A N 1
ATOM 831 C CA . HIS A 1 102 ? -8.906 -14.031 5.402 1 86.44 102 HIS A CA 1
ATOM 832 C C . HIS A 1 102 ? -10.18 -13.312 4.973 1 86.44 102 HIS A C 1
ATOM 834 O O . HIS A 1 102 ? -10.398 -12.164 5.344 1 86.44 102 HIS A O 1
ATOM 840 N N . PRO A 1 103 ? -11 -14.016 4.176 1 74.44 103 PRO A N 1
ATOM 841 C CA . PRO A 1 103 ? -12.211 -13.32 3.74 1 74.44 103 PRO A CA 1
ATOM 842 C C . PRO A 1 103 ? -13.109 -12.914 4.906 1 74.44 103 PRO A C 1
ATOM 844 O O . PRO A 1 103 ? -13.18 -13.625 5.91 1 74.44 103 PRO A O 1
ATOM 847 N N . PRO A 1 104 ? -13.586 -11.633 4.828 1 71.62 104 PRO A N 1
ATOM 848 C CA . PRO A 1 104 ? -14.461 -11.219 5.93 1 71.62 104 PRO A CA 1
ATOM 849 C C . PRO A 1 104 ? -15.617 -12.188 6.16 1 71.62 104 PRO A C 1
ATOM 851 O O . PRO A 1 104 ? -16.141 -12.773 5.207 1 71.62 104 PRO A O 1
ATOM 854 N N . THR A 1 105 ? -15.586 -12.859 7.312 1 66.38 105 THR A N 1
ATOM 855 C CA . THR A 1 105 ? -16.688 -13.742 7.672 1 66.38 105 THR A CA 1
ATOM 856 C C . THR A 1 105 ? -18 -12.969 7.727 1 66.38 105 THR A C 1
ATOM 858 O O . THR A 1 105 ? -18.062 -11.867 8.289 1 66.38 105 THR A O 1
ATOM 861 N N . SER A 1 106 ? -18.859 -12.906 6.73 1 51.78 106 SER A N 1
ATOM 862 C CA . SER A 1 106 ? -20.203 -12.336 6.887 1 51.78 106 SER A CA 1
ATOM 863 C C . SER A 1 106 ? -20.859 -12.836 8.164 1 51.78 106 SER A C 1
ATOM 865 O O . SER A 1 106 ? -20.594 -13.953 8.617 1 51.78 106 SER A O 1
ATOM 867 N N . SER B 1 1 ? 28.422 72.375 -48.156 1 32.41 1 SER B N 1
ATOM 868 C CA . SER B 1 1 ? 28.234 72.188 -46.719 1 32.41 1 SER B CA 1
ATOM 869 C C . SER B 1 1 ? 26.922 71.438 -46.438 1 32.41 1 SER B C 1
ATOM 871 O O . SER B 1 1 ? 25.891 72.062 -46.25 1 32.41 1 SER B O 1
ATOM 873 N N . THR B 1 2 ? 26.766 70.25 -47.188 1 36.78 2 THR B N 1
ATOM 874 C CA . THR B 1 2 ? 25.594 69.375 -47.375 1 36.78 2 THR B CA 1
ATOM 875 C C . THR B 1 2 ? 25.188 68.75 -46.031 1 36.78 2 THR B C 1
ATOM 877 O O . THR B 1 2 ? 26.031 68.188 -45.344 1 36.78 2 THR B O 1
ATOM 880 N N . ALA B 1 3 ? 24.109 69.25 -45.469 1 38.81 3 ALA B N 1
ATOM 881 C CA . ALA B 1 3 ? 23.406 68.938 -44.25 1 38.81 3 ALA B CA 1
ATOM 882 C C . ALA B 1 3 ? 23.062 67.438 -44.156 1 38.81 3 ALA B C 1
ATOM 884 O O . ALA B 1 3 ? 22.359 66.938 -45.031 1 38.81 3 ALA B O 1
ATOM 885 N N . VAL B 1 4 ? 24.062 66.562 -43.906 1 42.56 4 VAL B N 1
ATOM 886 C CA . VAL B 1 4 ? 23.828 65.125 -43.75 1 42.56 4 VAL B CA 1
ATOM 887 C C . VAL B 1 4 ? 22.797 64.875 -42.656 1 42.56 4 VAL B C 1
ATOM 889 O O . VAL B 1 4 ? 22.984 65.312 -41.5 1 42.56 4 VAL B O 1
ATOM 892 N N . VAL B 1 5 ? 21.5 64.938 -42.969 1 37.47 5 VAL B N 1
ATOM 893 C CA . VAL B 1 5 ? 20.328 64.625 -42.156 1 37.47 5 VAL B CA 1
ATOM 894 C C . VAL B 1 5 ? 20.516 63.219 -41.531 1 37.47 5 VAL B C 1
ATOM 896 O O . VAL B 1 5 ? 20.75 62.25 -42.219 1 37.47 5 VAL B O 1
ATOM 899 N N . ASP B 1 6 ? 21.312 63.156 -40.438 1 36.81 6 ASP B N 1
ATOM 900 C CA . ASP B 1 6 ? 21.516 61.969 -39.625 1 36.81 6 ASP B CA 1
ATOM 901 C C . ASP B 1 6 ? 20.188 61.344 -39.219 1 36.81 6 ASP B C 1
ATOM 903 O O . ASP B 1 6 ? 19.359 61.969 -38.562 1 36.81 6 ASP B O 1
ATOM 907 N N . SER B 1 7 ? 19.438 60.719 -40.25 1 37.34 7 SER B N 1
ATOM 908 C CA . SER B 1 7 ? 18.219 59.969 -39.969 1 37.34 7 SER B CA 1
ATOM 909 C C . SER B 1 7 ? 18.406 59 -38.812 1 37.34 7 SER B C 1
ATOM 911 O O . SER B 1 7 ? 19.234 58.094 -38.906 1 37.34 7 SER B O 1
ATOM 913 N N . SER B 1 8 ? 18.406 59.531 -37.531 1 37.41 8 SER B N 1
ATOM 914 C CA . SER B 1 8 ? 18.453 58.781 -36.281 1 37.41 8 SER B CA 1
ATOM 915 C C . SER B 1 8 ? 17.469 57.625 -36.281 1 37.41 8 SER B C 1
ATOM 917 O O . SER B 1 8 ? 16.266 57.812 -36.5 1 37.41 8 SER B O 1
ATOM 919 N N . ASP B 1 9 ? 17.922 56.438 -36.875 1 39.44 9 ASP B N 1
ATOM 920 C CA . ASP B 1 9 ? 17.25 55.156 -36.906 1 39.44 9 ASP B CA 1
ATOM 921 C C . ASP B 1 9 ? 16.688 54.781 -35.531 1 39.44 9 ASP B C 1
ATOM 923 O O . ASP B 1 9 ? 17.453 54.625 -34.562 1 39.44 9 ASP B O 1
ATOM 927 N N . PHE B 1 10 ? 15.586 55.438 -35.062 1 39.31 10 PHE B N 1
ATOM 928 C CA . PHE B 1 10 ? 14.883 55.062 -33.844 1 39.31 10 PHE B CA 1
ATOM 929 C C . PHE B 1 10 ? 14.492 53.594 -33.875 1 39.31 10 PHE B C 1
ATOM 931 O O . PHE B 1 10 ? 13.648 53.188 -34.688 1 39.31 10 PHE B O 1
ATOM 938 N N . ILE B 1 11 ? 15.484 52.688 -33.938 1 42.78 11 ILE B N 1
ATOM 939 C CA . ILE B 1 11 ? 15.125 51.25 -33.875 1 42.78 11 ILE B CA 1
ATOM 940 C C . ILE B 1 11 ? 14.242 51 -32.656 1 42.78 11 ILE B C 1
ATOM 942 O O . ILE B 1 11 ? 14.633 51.281 -31.516 1 42.78 11 ILE B O 1
ATOM 946 N N . PRO B 1 12 ? 12.875 51.062 -32.844 1 35.19 12 PRO B N 1
ATOM 947 C CA . PRO B 1 12 ? 11.992 50.812 -31.703 1 35.19 12 PRO B CA 1
ATOM 948 C C . PRO B 1 12 ? 12.367 49.531 -30.938 1 35.19 12 PRO B C 1
ATOM 950 O O . PRO B 1 12 ? 12.875 48.594 -31.531 1 35.19 12 PRO B O 1
ATOM 953 N N . ARG B 1 13 ? 12.953 49.719 -29.781 1 33.5 13 ARG B N 1
ATOM 954 C CA . ARG B 1 13 ? 13.25 48.625 -28.828 1 33.5 13 ARG B CA 1
ATOM 955 C C . ARG B 1 13 ? 12.055 47.719 -28.656 1 33.5 13 ARG B C 1
ATOM 957 O O . ARG B 1 13 ? 10.938 48.156 -28.391 1 33.5 13 ARG B O 1
ATOM 964 N N . ARG B 1 14 ? 11.961 46.625 -29.5 1 33.34 14 ARG B N 1
ATOM 965 C CA . ARG B 1 14 ? 10.969 45.562 -29.344 1 33.34 14 ARG B CA 1
ATOM 966 C C . ARG B 1 14 ? 10.758 45.188 -27.891 1 33.34 14 ARG B C 1
ATOM 968 O O . ARG B 1 14 ? 11.719 44.938 -27.156 1 33.34 14 ARG B O 1
ATOM 975 N N . SER B 1 15 ? 9.688 45.781 -27.203 1 33.47 15 SER B N 1
ATOM 976 C CA . SER B 1 15 ? 9.188 45.438 -25.875 1 33.47 15 SER B CA 1
ATOM 977 C C . SER B 1 15 ? 9.148 43.938 -25.688 1 33.47 15 SER B C 1
ATOM 979 O O . SER B 1 15 ? 8.625 43.188 -26.531 1 33.47 15 SER B O 1
ATOM 981 N N . ARG B 1 16 ? 10.305 43.312 -25.281 1 31.16 16 ARG B N 1
ATOM 982 C CA . ARG B 1 16 ? 10.297 41.938 -24.828 1 31.16 16 ARG B CA 1
ATOM 983 C C . ARG B 1 16 ? 9.094 41.656 -23.938 1 31.16 16 ARG B C 1
ATOM 985 O O . ARG B 1 16 ? 8.953 42.25 -22.875 1 31.16 16 ARG B O 1
ATOM 992 N N . ARG B 1 17 ? 7.906 41.438 -24.516 1 29.61 17 ARG B N 1
ATOM 993 C CA . ARG B 1 17 ? 6.758 40.938 -23.766 1 29.61 17 ARG B CA 1
ATOM 994 C C . ARG B 1 17 ? 7.156 39.781 -22.859 1 29.61 17 ARG B C 1
ATOM 996 O O . ARG B 1 17 ? 7.645 38.75 -23.344 1 29.61 17 ARG B O 1
ATOM 1003 N N . SER B 1 18 ? 7.684 40.094 -21.625 1 31.36 18 SER B N 1
ATOM 1004 C CA . SER B 1 18 ? 7.848 39.094 -20.578 1 31.36 18 SER B CA 1
ATOM 1005 C C . SER B 1 18 ? 6.637 38.156 -20.484 1 31.36 18 SER B C 1
ATOM 1007 O O . SER B 1 18 ? 5.504 38.625 -20.344 1 31.36 18 SER B O 1
ATOM 1009 N N . THR B 1 19 ? 6.57 37.188 -21.359 1 32.75 19 THR B N 1
ATOM 1010 C CA . THR B 1 19 ? 5.582 36.125 -21.125 1 32.75 19 THR B CA 1
ATOM 1011 C C . THR B 1 19 ? 5.527 35.75 -19.656 1 32.75 19 THR B C 1
ATOM 1013 O O . THR B 1 19 ? 6.531 35.312 -19.078 1 32.75 19 THR B O 1
ATOM 1016 N N . HIS B 1 20 ? 4.848 36.531 -18.844 1 32.88 20 HIS B N 1
ATOM 1017 C CA . HIS B 1 20 ? 4.438 36.125 -17.5 1 32.88 20 HIS B CA 1
ATOM 1018 C C . HIS B 1 20 ? 3.949 34.688 -17.5 1 32.88 20 HIS B C 1
ATOM 1020 O O . HIS B 1 20 ? 3.004 34.344 -18.219 1 32.88 20 HIS B O 1
ATOM 1026 N N . ARG B 1 21 ? 4.836 33.719 -17.5 1 31.7 21 ARG B N 1
ATOM 1027 C CA . ARG B 1 21 ? 4.395 32.375 -17.125 1 31.7 21 ARG B CA 1
ATOM 1028 C C . ARG B 1 21 ? 3.438 32.406 -15.945 1 31.7 21 ARG B C 1
ATOM 1030 O O . ARG B 1 21 ? 3.82 32.812 -14.844 1 31.7 21 ARG B O 1
ATOM 1037 N N . LYS B 1 22 ? 2.152 32.719 -16.172 1 34.53 22 LYS B N 1
ATOM 1038 C CA . LYS B 1 22 ? 1.129 32.375 -15.188 1 34.53 22 LYS B CA 1
ATOM 1039 C C . LYS B 1 22 ? 1.435 31.047 -14.516 1 34.53 22 LYS B C 1
ATOM 1041 O O . LYS B 1 22 ? 1.474 30.016 -15.18 1 34.53 22 LYS B O 1
ATOM 1046 N N . HIS B 1 23 ? 2.461 31.062 -13.648 1 32.97 23 HIS B N 1
ATOM 1047 C CA . HIS B 1 23 ? 2.395 29.938 -12.719 1 32.97 23 HIS B CA 1
ATOM 1048 C C . HIS B 1 23 ? 0.963 29.688 -12.258 1 32.97 23 HIS B C 1
ATOM 1050 O O . HIS B 1 23 ? 0.342 30.562 -11.656 1 32.97 23 HIS B O 1
ATOM 1056 N N . VAL B 1 24 ? 0.135 29.219 -13.031 1 34.25 24 VAL B N 1
ATOM 1057 C CA . VAL B 1 24 ? -1.05 28.609 -12.438 1 34.25 24 VAL B CA 1
ATOM 1058 C C . VAL B 1 24 ? -0.687 27.969 -11.102 1 34.25 24 VAL B C 1
ATOM 1060 O O . VAL B 1 24 ? -0.073 26.891 -11.062 1 34.25 24 VAL B O 1
ATOM 1063 N N . GLY B 1 25 ? 0.051 28.594 -10.227 1 34.44 25 GLY B N 1
ATOM 1064 C CA . GLY B 1 25 ? 0.074 28.047 -8.883 1 34.44 25 GLY B CA 1
ATOM 1065 C C . GLY B 1 25 ? -1.25 27.438 -8.461 1 34.44 25 GLY B C 1
ATOM 1066 O O . GLY B 1 25 ? -2.293 28.094 -8.539 1 34.44 25 GLY B O 1
ATOM 1067 N N . HIS B 1 26 ? -1.517 26.25 -8.844 1 36.88 26 HIS B N 1
ATOM 1068 C CA . HIS B 1 26 ? -2.646 25.562 -8.242 1 36.88 26 HIS B CA 1
ATOM 1069 C C . HIS B 1 26 ? -2.855 26 -6.797 1 36.88 26 HIS B C 1
ATOM 1071 O O . HIS B 1 26 ? -2.125 25.578 -5.898 1 36.88 26 HIS B O 1
ATOM 1077 N N . ARG B 1 27 ? -2.822 27.25 -6.418 1 36.81 27 ARG B N 1
ATOM 1078 C CA . ARG B 1 27 ? -3.418 27.703 -5.16 1 36.81 27 ARG B CA 1
ATOM 1079 C C . ARG B 1 27 ? -4.465 26.703 -4.668 1 36.81 27 ARG B C 1
ATOM 1081 O O . ARG B 1 27 ? -5.469 26.469 -5.348 1 36.81 27 ARG B O 1
ATOM 1088 N N . THR B 1 28 ? -4.113 25.609 -4 1 40.28 28 THR B N 1
ATOM 1089 C CA . THR B 1 28 ? -4.992 24.734 -3.225 1 40.28 28 THR B CA 1
ATOM 1090 C C . THR B 1 28 ? -6.086 25.547 -2.537 1 40.28 28 THR B C 1
ATOM 1092 O O . THR B 1 28 ? -5.797 26.406 -1.701 1 40.28 28 THR B O 1
ATOM 1095 N N . GLU B 1 29 ? -7.051 26.109 -3.154 1 41.22 29 GLU B N 1
ATOM 1096 C CA . GLU B 1 29 ? -8.336 26.234 -2.467 1 41.22 29 GLU B CA 1
ATOM 1097 C C . GLU B 1 29 ? -8.406 25.281 -1.271 1 41.22 29 GLU B C 1
ATOM 1099 O O . GLU B 1 29 ? -7.895 24.156 -1.328 1 41.22 29 GLU B O 1
ATOM 1104 N N . LEU B 1 30 ? -8.141 25.688 -0.061 1 48.41 30 LEU B N 1
ATOM 1105 C CA . LEU B 1 30 ? -8.539 24.75 0.985 1 48.41 30 LEU B CA 1
ATOM 1106 C C . LEU B 1 30 ? -9.594 23.781 0.469 1 48.41 30 LEU B C 1
ATOM 1108 O O . LEU B 1 30 ? -10.75 24.156 0.266 1 48.41 30 LEU B O 1
ATOM 1112 N N . GLY B 1 31 ? -9.414 23.281 -0.691 1 52.62 31 GLY B N 1
ATOM 1113 C CA . GLY B 1 31 ? -10.273 22.359 -1.413 1 52.62 31 GLY B CA 1
ATOM 1114 C C . GLY B 1 31 ? -11.086 21.469 -0.499 1 52.62 31 GLY B C 1
ATOM 1115 O O . GLY B 1 31 ? -10.578 20.984 0.518 1 52.62 31 GLY B O 1
ATOM 1116 N N . THR B 1 32 ? -12.281 21.766 -0.289 1 70.56 32 THR B N 1
ATOM 1117 C CA . THR B 1 32 ? -13.32 20.938 0.309 1 70.56 32 THR B CA 1
ATOM 1118 C C . THR B 1 32 ? -13.148 19.469 -0.092 1 70.56 32 THR B C 1
ATOM 1120 O O . THR B 1 32 ? -13.047 19.156 -1.279 1 70.56 32 THR B O 1
ATOM 1123 N N . PHE B 1 33 ? -12.516 18.766 0.896 1 81.81 33 PHE B N 1
ATOM 1124 C CA . PHE B 1 33 ? -12.562 17.328 0.684 1 81.81 33 PHE B CA 1
ATOM 1125 C C . PHE B 1 33 ? -13.977 16.875 0.352 1 81.81 33 PHE B C 1
ATOM 1127 O O . PHE B 1 33 ? -14.922 17.172 1.091 1 81.81 33 PHE B O 1
ATOM 1134 N N . THR B 1 34 ? -14.203 16.641 -0.789 1 84.25 34 THR B N 1
ATOM 1135 C CA . THR B 1 34 ? -15.547 16.25 -1.201 1 84.25 34 THR B CA 1
ATOM 1136 C C . THR B 1 34 ? -15.789 14.773 -0.916 1 84.25 34 THR B C 1
ATOM 1138 O O . THR B 1 34 ? -16.938 14.32 -0.881 1 84.25 34 THR B O 1
ATOM 1141 N N . HIS B 1 35 ? -14.711 14.055 -0.598 1 90.94 35 HIS B N 1
ATOM 1142 C CA . HIS B 1 35 ? -14.82 12.617 -0.354 1 90.94 35 HIS B CA 1
ATOM 1143 C C . HIS B 1 35 ? -14.445 12.273 1.082 1 90.94 35 HIS B C 1
ATOM 1145 O O . HIS B 1 35 ? -13.766 13.055 1.756 1 90.94 35 HIS B O 1
ATOM 1151 N N . LYS B 1 36 ? -14.953 11.117 1.443 1 94.19 36 LYS B N 1
ATOM 1152 C CA . LYS B 1 36 ? -14.461 10.547 2.691 1 94.19 36 LYS B CA 1
ATOM 1153 C C . LYS B 1 36 ? -12.984 10.164 2.58 1 94.19 36 LYS B C 1
ATOM 1155 O O . LYS B 1 36 ? -12.516 9.797 1.504 1 94.19 36 LYS B O 1
ATOM 1160 N N . PRO B 1 37 ? -12.242 10.188 3.643 1 96.69 37 PRO B N 1
ATOM 1161 C CA . PRO B 1 37 ? -10.797 9.953 3.604 1 96.69 37 PRO B CA 1
ATOM 1162 C C . PRO B 1 37 ? -10.43 8.641 2.922 1 96.69 37 PRO B C 1
ATOM 1164 O O . PRO B 1 37 ? -9.453 8.578 2.172 1 96.69 37 PRO B O 1
ATOM 1167 N N . SER B 1 38 ? -11.242 7.652 3.156 1 96.12 38 SER B N 1
ATOM 1168 C CA . SER B 1 38 ? -10.945 6.359 2.549 1 96.12 38 SER B CA 1
ATOM 1169 C C . SER B 1 38 ? -11.094 6.414 1.031 1 96.12 38 SER B C 1
ATOM 1171 O O . SER B 1 38 ? -10.625 5.523 0.323 1 96.12 38 SER B O 1
ATOM 1173 N N . GLN B 1 39 ? -11.688 7.484 0.493 1 97.19 39 GLN B N 1
ATOM 1174 C CA . GLN B 1 39 ? -11.945 7.625 -0.937 1 97.19 39 GLN B CA 1
ATOM 1175 C C . GLN B 1 39 ? -11.062 8.711 -1.55 1 97.19 39 GLN B C 1
ATOM 1177 O O . GLN B 1 39 ? -11.211 9.055 -2.725 1 97.19 39 GLN B O 1
ATOM 1182 N N . TRP B 1 40 ? -10.164 9.227 -0.721 1 97.94 40 TRP B N 1
ATOM 1183 C CA . TRP B 1 40 ? -9.258 10.25 -1.243 1 97.94 40 TRP B CA 1
ATOM 1184 C C . TRP B 1 40 ? -8.375 9.672 -2.342 1 97.94 40 TRP B C 1
ATOM 1186 O O . TRP B 1 40 ? -7.941 8.516 -2.262 1 97.94 40 TRP B O 1
ATOM 1196 N N . ASP B 1 41 ? -8.102 10.484 -3.385 1 97.38 41 ASP B N 1
ATOM 1197 C CA . ASP B 1 41 ? -6.992 10.172 -4.277 1 97.38 41 ASP B CA 1
ATOM 1198 C C . ASP B 1 41 ? -5.68 10.742 -3.744 1 97.38 41 ASP B C 1
ATOM 1200 O O . ASP B 1 41 ? -5.645 11.32 -2.658 1 97.38 41 ASP B O 1
ATOM 1204 N N . ALA B 1 42 ? -4.613 10.578 -4.539 1 98.31 42 ALA B N 1
ATOM 1205 C CA . ALA B 1 42 ? -3.295 10.992 -4.07 1 98.31 42 ALA B CA 1
ATOM 1206 C C . ALA B 1 42 ? -3.219 12.508 -3.896 1 98.31 42 ALA B C 1
ATOM 1208 O O . ALA B 1 42 ? -2.52 13 -3.01 1 98.31 42 ALA B O 1
ATOM 1209 N N . GLU B 1 43 ? -3.922 13.211 -4.641 1 97.12 43 GLU B N 1
ATOM 1210 C CA . GLU B 1 43 ? -3.916 14.672 -4.547 1 97.12 43 GLU B CA 1
ATOM 1211 C C . GLU B 1 43 ? -4.629 15.141 -3.281 1 97.12 43 GLU B C 1
ATOM 1213 O O . GLU B 1 43 ? -4.152 16.047 -2.6 1 97.12 43 GLU B O 1
ATOM 1218 N N . GLU B 1 44 ? -5.703 14.523 -2.955 1 97.5 44 GLU B N 1
ATOM 1219 C CA . GLU B 1 44 ? -6.422 14.875 -1.731 1 97.5 44 GLU B CA 1
ATOM 1220 C C . GLU B 1 44 ? -5.613 14.5 -0.492 1 97.5 44 GLU B C 1
ATOM 1222 O O . GLU B 1 44 ? -5.617 15.234 0.5 1 97.5 44 GLU B O 1
ATOM 1227 N N . VAL B 1 45 ? -4.867 13.414 -0.558 1 98.38 45 VAL B N 1
ATOM 1228 C CA . VAL B 1 45 ? -3.971 13.062 0.537 1 98.38 45 VAL B CA 1
ATOM 1229 C C . VAL B 1 45 ? -2.889 14.125 0.687 1 98.38 45 VAL B C 1
ATOM 1231 O O . VAL B 1 45 ? -2.559 14.531 1.803 1 98.38 45 VAL B O 1
ATOM 1234 N N . SER B 1 46 ? -2.385 14.562 -0.424 1 98.12 46 SER B N 1
ATOM 1235 C CA . SER B 1 46 ? -1.372 15.609 -0.42 1 98.12 46 SER B CA 1
ATOM 1236 C C . SER B 1 46 ? -1.896 16.875 0.244 1 98.12 46 SER B C 1
ATOM 1238 O O . SER B 1 46 ? -1.187 17.516 1.028 1 98.12 46 SER B O 1
ATOM 1240 N N . GLN B 1 47 ? -3.088 17.219 -0.027 1 97.31 47 GLN B N 1
ATOM 1241 C CA . GLN B 1 47 ? -3.705 18.391 0.575 1 97.31 47 GLN B CA 1
ATOM 1242 C C . GLN B 1 47 ? -3.861 18.219 2.084 1 97.31 47 GLN B C 1
ATOM 1244 O O . GLN B 1 47 ? -3.598 19.156 2.85 1 97.31 47 GLN B O 1
ATOM 1249 N N . PHE B 1 48 ? -4.277 17.094 2.439 1 97.75 48 PHE B N 1
ATOM 1250 C CA . PHE B 1 48 ? -4.402 16.766 3.857 1 97.75 48 PHE B CA 1
ATOM 1251 C C . PHE B 1 48 ? -3.068 16.953 4.574 1 97.75 48 PHE B C 1
ATOM 1253 O O . PHE B 1 48 ? -3.012 17.578 5.641 1 97.75 48 PHE B O 1
ATOM 1260 N N . LEU B 1 49 ? -2.002 16.406 3.939 1 98.44 49 LEU B N 1
ATOM 1261 C CA . LEU B 1 49 ? -0.678 16.547 4.539 1 98.44 49 LEU B CA 1
ATOM 1262 C C . LEU B 1 49 ? -0.319 18.016 4.727 1 98.44 49 LEU B C 1
ATOM 1264 O O . LEU B 1 49 ? 0.238 18.391 5.762 1 98.44 49 LEU B O 1
ATOM 1268 N N . GLN B 1 50 ? -0.639 18.781 3.783 1 97.88 50 GLN B N 1
ATOM 1269 C CA . GLN B 1 50 ? -0.361 20.203 3.863 1 97.88 50 GLN B CA 1
ATOM 1270 C C . GLN B 1 50 ? -1.11 20.844 5.027 1 97.88 50 GLN B C 1
ATOM 1272 O O . GLN B 1 50 ? -0.529 21.609 5.801 1 97.88 50 GLN B O 1
ATOM 1277 N N . LEU B 1 51 ? -2.332 20.484 5.164 1 96.44 51 LEU B N 1
ATOM 1278 C CA . LEU B 1 51 ? -3.172 21.047 6.219 1 96.44 51 LEU B CA 1
ATOM 1279 C C . LEU B 1 51 ? -2.66 20.641 7.594 1 96.44 51 LEU B C 1
ATOM 1281 O O . LEU B 1 51 ? -2.789 21.391 8.562 1 96.44 51 LEU B O 1
ATOM 1285 N N . GLN B 1 52 ? -2.045 19.516 7.664 1 97.12 52 GLN B N 1
ATOM 1286 C CA . GLN B 1 52 ? -1.586 18.984 8.945 1 97.12 52 GLN B CA 1
ATOM 1287 C C . GLN B 1 52 ? -0.171 19.453 9.258 1 97.12 52 GLN B C 1
ATOM 1289 O O . GLN B 1 52 ? 0.383 19.125 10.305 1 97.12 52 GLN B O 1
ATOM 1294 N N . GLY B 1 53 ? 0.463 20.141 8.359 1 97.81 53 GLY B N 1
ATOM 1295 C CA . GLY B 1 53 ? 1.805 20.656 8.602 1 97.81 53 GLY B CA 1
ATOM 1296 C C . GLY B 1 53 ? 2.893 19.75 8.047 1 97.81 53 GLY B C 1
ATOM 1297 O O . GLY B 1 53 ? 4.062 19.891 8.406 1 97.81 53 GLY B O 1
ATOM 1298 N N . TYR B 1 54 ? 2.559 18.875 7.227 1 98.31 54 TYR B N 1
ATOM 1299 C CA . TYR B 1 54 ? 3.506 17.938 6.613 1 98.31 54 TYR B CA 1
ATOM 1300 C C . TYR B 1 54 ? 3.604 18.172 5.109 1 98.31 54 TYR B C 1
ATOM 1302 O O . TYR B 1 54 ? 3.818 17.234 4.344 1 98.31 54 TYR B O 1
ATOM 1310 N N . GLY B 1 55 ? 3.363 19.328 4.625 1 98.25 55 GLY B N 1
ATOM 1311 C CA . GLY B 1 55 ? 3.35 19.703 3.219 1 98.25 55 GLY B CA 1
ATOM 1312 C C . GLY B 1 55 ? 4.641 19.344 2.498 1 98.25 55 GLY B C 1
ATOM 1313 O O . GLY B 1 55 ? 4.641 19.109 1.289 1 98.25 55 GLY B O 1
ATOM 1314 N N . GLN B 1 56 ? 5.781 19.312 3.186 1 98.25 56 GLN B N 1
ATOM 1315 C CA . GLN B 1 56 ? 7.074 19.016 2.572 1 98.25 56 GLN B CA 1
ATOM 1316 C C . GLN B 1 56 ? 7.105 17.594 2.018 1 98.25 56 GLN B C 1
ATOM 1318 O O . GLN B 1 56 ? 7.941 17.281 1.169 1 98.25 56 GLN B O 1
ATOM 1323 N N . TYR B 1 57 ? 6.199 16.766 2.436 1 98.31 57 TYR B N 1
ATOM 1324 C CA . TYR B 1 57 ? 6.164 15.375 1.988 1 98.31 57 TYR B CA 1
ATOM 1325 C C . TYR B 1 57 ? 5.066 15.156 0.951 1 98.31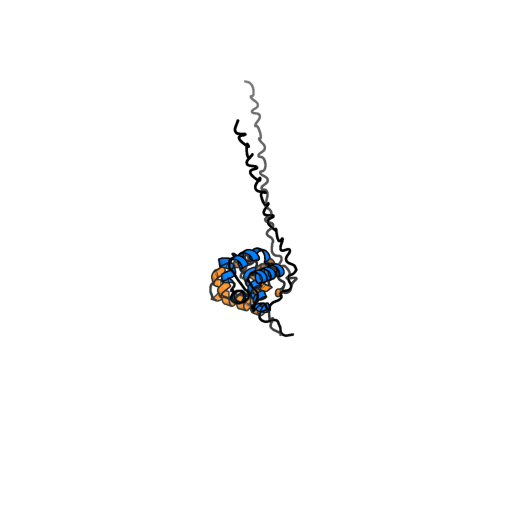 57 TYR B C 1
ATOM 1327 O O . TYR B 1 57 ? 4.949 14.078 0.376 1 98.31 57 TYR B O 1
ATOM 1335 N N . SER B 1 58 ? 4.266 16.156 0.67 1 98.25 58 SER B N 1
ATOM 1336 C CA . SER B 1 58 ? 3.094 16.047 -0.191 1 98.25 58 SER B CA 1
ATOM 1337 C C . SER B 1 58 ? 3.473 15.523 -1.573 1 98.25 58 SER B C 1
ATOM 1339 O O . SER B 1 58 ? 2.822 14.625 -2.102 1 98.25 58 SER B O 1
ATOM 1341 N N . GLU B 1 59 ? 4.473 16.078 -2.168 1 98.06 59 GLU B N 1
ATOM 1342 C CA . GLU B 1 59 ? 4.898 15.664 -3.502 1 98.06 59 GLU B CA 1
ATOM 1343 C C . GLU B 1 59 ? 5.359 14.203 -3.502 1 98.06 59 GLU B C 1
ATOM 1345 O O . GLU B 1 59 ? 5.035 13.445 -4.422 1 98.06 59 GLU B O 1
ATOM 1350 N N . SER B 1 60 ? 6.09 13.812 -2.506 1 98.25 60 SER B N 1
ATOM 1351 C CA . SER B 1 60 ? 6.578 12.438 -2.426 1 98.25 60 SER B CA 1
ATOM 1352 C C . SER B 1 60 ? 5.43 11.453 -2.256 1 98.25 60 SER B C 1
ATOM 1354 O O . SER B 1 60 ? 5.449 10.359 -2.834 1 98.25 60 SER B O 1
ATOM 1356 N N . PHE B 1 61 ? 4.449 11.82 -1.448 1 98.75 61 PHE B N 1
ATOM 1357 C CA . PHE B 1 61 ? 3.27 10.977 -1.314 1 98.75 61 PHE B CA 1
ATOM 1358 C C . PHE B 1 61 ? 2.551 10.836 -2.65 1 98.75 61 PHE B C 1
ATOM 1360 O O . PHE B 1 61 ? 2.168 9.727 -3.041 1 98.75 61 PHE B O 1
ATOM 1367 N N . SER B 1 62 ? 2.412 11.953 -3.312 1 98.56 62 SER B N 1
ATOM 1368 C CA . SER B 1 62 ? 1.761 11.938 -4.617 1 98.56 62 SER B CA 1
ATOM 1369 C C . SER B 1 62 ? 2.541 11.094 -5.617 1 98.56 62 SER B C 1
ATOM 1371 O O . SER B 1 62 ? 1.958 10.273 -6.34 1 98.56 62 SER B O 1
ATOM 1373 N N . ASN B 1 63 ? 3.844 11.172 -5.633 1 98.44 63 ASN B N 1
ATOM 1374 C CA . ASN B 1 63 ? 4.707 10.414 -6.535 1 98.44 63 ASN B CA 1
ATOM 1375 C C . ASN B 1 63 ? 4.648 8.914 -6.238 1 98.44 63 ASN B C 1
ATOM 1377 O O . ASN B 1 63 ? 4.797 8.094 -7.141 1 98.44 63 ASN B O 1
ATOM 1381 N N . ASN B 1 64 ? 4.395 8.602 -4.98 1 98.75 64 ASN B N 1
ATOM 1382 C CA . ASN B 1 64 ? 4.297 7.203 -4.586 1 98.75 64 ASN B CA 1
ATOM 1383 C C . ASN B 1 64 ? 2.855 6.707 -4.625 1 98.75 64 ASN B C 1
ATOM 1385 O O . ASN B 1 64 ? 2.555 5.617 -4.133 1 98.75 64 ASN B O 1
ATOM 1389 N N . GLU B 1 65 ? 1.967 7.559 -5.137 1 98.81 65 GLU B N 1
ATOM 1390 C CA . GLU B 1 65 ? 0.571 7.223 -5.402 1 98.81 65 GLU B CA 1
ATOM 1391 C C . GLU B 1 65 ? -0.133 6.738 -4.141 1 98.81 65 GLU B C 1
ATOM 1393 O O . GLU B 1 65 ? -0.884 5.762 -4.176 1 98.81 65 GLU B O 1
ATOM 1398 N N . ILE B 1 66 ? 0.227 7.391 -3.061 1 98.88 66 ILE B N 1
ATOM 1399 C CA . ILE B 1 66 ? -0.474 7.105 -1.812 1 98.88 66 ILE B CA 1
ATOM 1400 C C . ILE B 1 66 ? -1.848 7.77 -1.829 1 98.88 66 ILE B C 1
ATOM 1402 O O . ILE B 1 66 ? -1.951 9 -1.76 1 98.88 66 ILE B O 1
ATOM 1406 N N . ASP B 1 67 ? -2.891 6.91 -1.907 1 98.62 67 ASP B N 1
ATOM 1407 C CA . ASP B 1 67 ? -4.273 7.371 -1.831 1 98.62 67 ASP B CA 1
ATOM 1408 C C . ASP B 1 67 ? -4.875 7.074 -0.459 1 98.62 67 ASP B C 1
ATOM 1410 O O . ASP B 1 67 ? -4.164 6.672 0.464 1 98.62 67 ASP B O 1
ATOM 1414 N N . GLY B 1 68 ? -6.152 7.43 -0.253 1 98.5 68 GLY B N 1
ATOM 1415 C CA . GLY B 1 68 ? -6.805 7.242 1.033 1 98.5 68 GLY B CA 1
ATOM 1416 C C . GLY B 1 68 ? -6.699 5.824 1.558 1 98.5 68 GLY B C 1
ATOM 1417 O O . GLY B 1 68 ? -6.391 5.613 2.732 1 98.5 68 GLY B O 1
ATOM 1418 N N . GLN B 1 69 ? -6.891 4.867 0.65 1 97.94 69 GLN B N 1
ATOM 1419 C CA . GLN B 1 69 ? -6.836 3.467 1.055 1 97.94 69 GLN B CA 1
ATOM 1420 C C . GLN B 1 69 ? -5.426 3.078 1.494 1 97.94 69 GLN B C 1
ATOM 1422 O O . GLN B 1 69 ? -5.246 2.49 2.562 1 97.94 69 GLN B O 1
ATOM 1427 N N . SER B 1 70 ? -4.465 3.422 0.68 1 98.75 70 SER B N 1
ATOM 1428 C CA . SER B 1 70 ? -3.096 3.045 1.021 1 98.75 70 SER B CA 1
ATOM 1429 C C . SER B 1 70 ? -2.564 3.885 2.18 1 98.75 70 SER B C 1
ATOM 1431 O O . SER B 1 70 ? -1.72 3.424 2.949 1 98.75 70 SER B O 1
ATOM 1433 N N . MET B 1 71 ? -3.066 5.109 2.371 1 98.62 71 MET B N 1
ATOM 1434 C CA . MET B 1 71 ? -2.648 5.957 3.484 1 9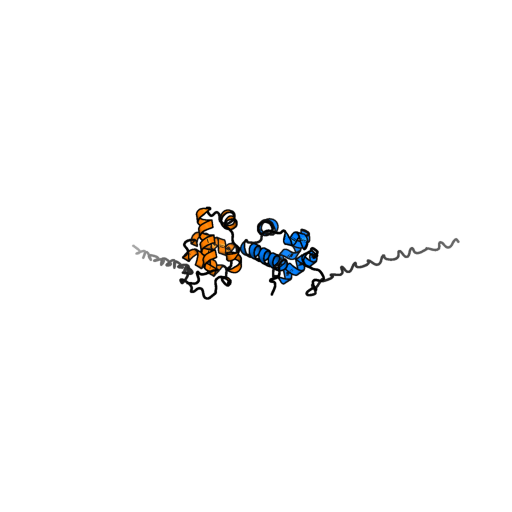8.62 71 MET B CA 1
ATOM 1435 C C . MET B 1 71 ? -2.938 5.285 4.82 1 98.62 71 MET B C 1
ATOM 1437 O O . MET B 1 71 ? -2.111 5.332 5.734 1 98.62 71 MET B O 1
ATOM 1441 N N . PHE B 1 72 ? -4.043 4.617 4.848 1 98.25 72 PHE B N 1
ATOM 1442 C CA . PHE B 1 72 ? -4.441 3.984 6.098 1 98.25 72 PHE B CA 1
ATOM 1443 C C . PHE B 1 72 ? -3.625 2.723 6.352 1 98.25 72 PHE B C 1
ATOM 1445 O O . PHE B 1 72 ? -3.678 2.152 7.445 1 98.25 72 PHE B O 1
ATOM 1452 N N . LEU B 1 73 ? -2.789 2.326 5.406 1 98.19 73 LEU B N 1
ATOM 1453 C CA . LEU B 1 73 ? -1.969 1.128 5.551 1 98.19 73 LEU B CA 1
ATOM 1454 C C . LEU B 1 73 ? -0.53 1.493 5.902 1 98.19 73 LEU B C 1
ATOM 1456 O O . LEU B 1 73 ? 0.294 0.613 6.156 1 98.19 73 LEU B O 1
ATOM 1460 N N . LEU B 1 74 ? -0.262 2.754 5.992 1 98.62 74 LEU B N 1
ATOM 1461 C CA . LEU B 1 74 ? 1.09 3.217 6.285 1 98.62 74 LEU B CA 1
ATOM 1462 C C . LEU B 1 74 ? 1.489 2.854 7.715 1 98.62 74 LEU B C 1
ATOM 1464 O O . LEU B 1 74 ? 0.67 2.938 8.633 1 98.62 74 LEU B O 1
ATOM 1468 N N . ARG B 1 75 ? 2.777 2.572 7.805 1 98.25 75 ARG B N 1
ATOM 1469 C CA . ARG B 1 75 ? 3.439 2.424 9.094 1 98.25 75 ARG B CA 1
ATOM 1470 C C . ARG B 1 75 ? 4.625 3.379 9.219 1 98.25 75 ARG B C 1
ATOM 1472 O O . ARG B 1 75 ? 5.09 3.928 8.219 1 98.25 75 ARG B O 1
ATOM 1479 N N . GLU B 1 76 ? 5.039 3.539 10.492 1 98.31 76 GLU B N 1
ATOM 1480 C CA . GLU B 1 76 ? 6.109 4.504 10.734 1 98.31 76 GLU B CA 1
ATOM 1481 C C . GLU B 1 76 ? 7.371 4.129 9.969 1 98.31 76 GLU B C 1
ATOM 1483 O O . GLU B 1 76 ? 8.133 5.004 9.547 1 98.31 76 GLU B O 1
ATOM 1488 N N . HIS B 1 77 ? 7.633 2.869 9.75 1 97.88 77 HIS B N 1
ATOM 1489 C CA . HIS B 1 77 ? 8.859 2.49 9.062 1 97.88 77 HIS B CA 1
ATOM 1490 C C . HIS B 1 77 ? 8.812 2.883 7.59 1 97.88 77 HIS B C 1
ATOM 1492 O O . HIS B 1 77 ? 9.836 3.211 6.996 1 97.88 77 HIS B O 1
ATOM 1498 N N . HIS B 1 78 ? 7.645 2.848 7 1 98.62 78 HIS B N 1
ATOM 1499 C CA . HIS B 1 78 ? 7.516 3.352 5.637 1 98.62 78 HIS B CA 1
ATOM 1500 C C . HIS B 1 78 ? 7.93 4.816 5.551 1 98.62 78 HIS B C 1
ATOM 1502 O O . HIS B 1 78 ? 8.695 5.203 4.664 1 98.62 78 HIS B O 1
ATOM 1508 N N . LEU B 1 79 ? 7.469 5.633 6.508 1 98.69 79 LEU B N 1
ATOM 1509 C CA . LEU B 1 79 ? 7.727 7.07 6.52 1 98.69 79 LEU B CA 1
ATOM 1510 C C . LEU B 1 79 ? 9.203 7.359 6.754 1 98.69 79 LEU B C 1
ATOM 1512 O O . LEU B 1 79 ? 9.781 8.234 6.102 1 98.69 79 LEU B O 1
ATOM 1516 N N . MET B 1 80 ? 9.789 6.547 7.547 1 98.56 80 MET B N 1
ATOM 1517 C CA . MET B 1 80 ? 11.203 6.746 7.871 1 98.56 80 MET B CA 1
ATOM 1518 C C . MET B 1 80 ? 12.094 6.305 6.715 1 98.56 80 MET B C 1
ATOM 1520 O O . MET B 1 80 ? 13.008 7.027 6.32 1 98.56 80 MET B O 1
ATOM 1524 N N . GLU B 1 81 ? 11.82 5.168 6.168 1 97.25 81 GLU B N 1
ATOM 1525 C CA . GLU B 1 81 ? 12.703 4.547 5.188 1 97.25 81 GLU B CA 1
ATOM 1526 C C . GLU B 1 81 ? 12.5 5.148 3.799 1 97.25 81 GLU B C 1
ATOM 1528 O O . GLU B 1 81 ? 13.453 5.324 3.045 1 97.25 81 GLU B O 1
ATOM 1533 N N . ARG B 1 82 ? 11.297 5.523 3.535 1 96.75 82 ARG B N 1
ATOM 1534 C CA . ARG B 1 82 ? 11 5.93 2.166 1 96.75 82 ARG B CA 1
ATOM 1535 C C . ARG B 1 82 ? 10.938 7.449 2.047 1 96.75 82 ARG B C 1
ATOM 1537 O O . ARG B 1 82 ? 11.242 8.008 0.993 1 96.75 82 ARG B O 1
ATOM 1544 N N . PHE B 1 83 ? 10.617 8.086 3.133 1 97.69 83 PHE B N 1
ATOM 1545 C CA . PHE B 1 83 ? 10.438 9.531 3.045 1 97.69 83 PHE B CA 1
ATOM 1546 C C . PHE B 1 83 ? 11.414 10.258 3.961 1 97.69 83 PHE B C 1
ATOM 1548 O O . PHE B 1 83 ? 11.359 11.477 4.098 1 97.69 83 PHE B O 1
ATOM 1555 N N . GLN B 1 84 ? 12.211 9.531 4.609 1 97.75 84 GLN B N 1
ATOM 1556 C CA . GLN B 1 84 ? 13.305 10.039 5.43 1 97.75 84 GLN B CA 1
ATOM 1557 C C . GLN B 1 84 ? 12.781 10.906 6.574 1 97.75 84 GLN B C 1
ATOM 1559 O O . GLN B 1 84 ? 13.398 11.906 6.934 1 97.75 84 GLN B O 1
ATOM 1564 N N . MET B 1 85 ? 11.672 10.547 7.133 1 98.25 85 MET B N 1
ATOM 1565 C CA . MET B 1 85 ? 11.156 11.219 8.32 1 98.25 85 MET B CA 1
ATOM 1566 C C . MET B 1 85 ? 11.898 10.766 9.57 1 98.25 85 MET B C 1
ATOM 1568 O O . MET B 1 85 ? 12.281 9.602 9.688 1 98.25 85 MET B O 1
ATOM 1572 N N . LYS B 1 86 ? 12.078 11.703 10.438 1 98.5 86 LYS B N 1
ATOM 1573 C CA . LYS B 1 86 ? 12.508 11.297 11.773 1 98.5 86 LYS B CA 1
ATOM 1574 C C . LYS B 1 86 ? 11.406 10.539 12.5 1 98.5 86 LYS B C 1
ATOM 1576 O O . LYS B 1 86 ? 10.219 10.703 12.188 1 98.5 86 LYS B O 1
ATOM 1581 N N . LEU B 1 87 ? 11.797 9.805 13.547 1 98.62 87 LEU B N 1
ATOM 1582 C CA . LEU B 1 87 ? 10.867 8.922 14.242 1 98.62 87 LEU B CA 1
ATOM 1583 C C . LEU B 1 87 ? 9.727 9.719 14.867 1 98.62 87 LEU B C 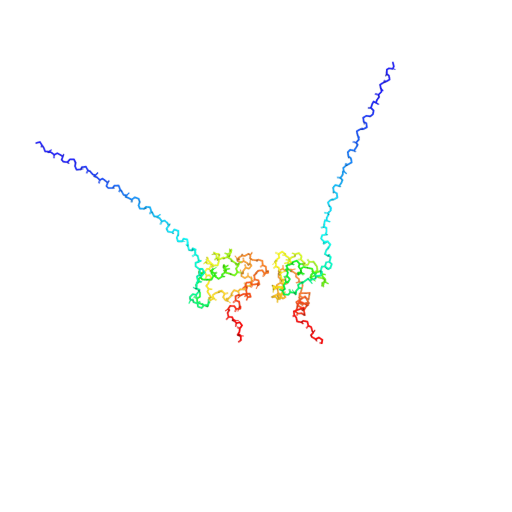1
ATOM 1585 O O . LEU B 1 87 ? 8.562 9.328 14.766 1 98.62 87 LEU B O 1
ATOM 1589 N N . GLY B 1 88 ? 9.961 10.727 15.547 1 98.56 88 GLY B N 1
ATOM 1590 C CA . GLY B 1 88 ? 8.938 11.531 16.203 1 98.56 88 GLY B CA 1
ATOM 1591 C C . GLY B 1 88 ? 7.824 11.961 15.258 1 98.56 88 GLY B C 1
ATOM 1592 O O . GLY B 1 88 ? 6.66 11.602 15.453 1 98.56 88 GLY B O 1
ATOM 1593 N N . PRO B 1 89 ? 8.234 12.633 14.219 1 98.56 89 PRO B N 1
ATOM 1594 C CA . PRO B 1 89 ? 7.242 13.07 13.234 1 98.56 89 PRO B CA 1
ATOM 1595 C C . PRO B 1 89 ? 6.523 11.906 12.562 1 98.56 89 PRO B C 1
ATOM 1597 O O . PRO B 1 89 ? 5.328 11.992 12.281 1 98.56 89 PRO B O 1
ATOM 1600 N N . ALA B 1 90 ? 7.195 10.883 12.359 1 98.75 90 ALA B N 1
ATOM 1601 C CA . ALA B 1 90 ? 6.582 9.711 11.734 1 98.75 90 ALA B CA 1
ATOM 1602 C C . ALA B 1 90 ? 5.473 9.141 12.617 1 98.75 90 ALA B C 1
ATOM 1604 O O . ALA B 1 90 ? 4.371 8.867 12.141 1 98.75 90 ALA B O 1
ATOM 1605 N N . LEU B 1 91 ? 5.801 9.039 13.805 1 98.81 91 LEU B N 1
ATOM 1606 C CA . LEU B 1 91 ? 4.82 8.531 14.75 1 98.81 91 LEU B CA 1
ATOM 1607 C C . LEU B 1 91 ? 3.631 9.484 14.867 1 98.81 91 LEU B C 1
ATOM 1609 O O . LEU B 1 91 ? 2.48 9.039 14.93 1 98.81 91 LEU B O 1
ATOM 1613 N N . THR B 1 92 ? 3.898 10.711 14.953 1 98.62 92 THR B N 1
ATOM 1614 C CA . THR B 1 92 ? 2.846 11.711 15.07 1 98.62 92 THR B CA 1
ATOM 1615 C C . THR B 1 92 ? 1.912 11.664 13.867 1 98.62 92 THR B C 1
ATOM 1617 O O . THR B 1 92 ? 0.689 11.688 14.016 1 98.62 92 THR B O 1
ATOM 1620 N N . LEU B 1 93 ? 2.479 11.57 12.742 1 98.56 93 LEU B N 1
ATOM 1621 C CA . LEU B 1 93 ? 1.661 11.539 11.539 1 98.56 93 LEU B CA 1
ATOM 1622 C C . LEU B 1 93 ? 0.802 10.281 11.492 1 98.56 93 LEU B C 1
ATOM 1624 O O . LEU B 1 93 ? -0.38 10.344 11.141 1 98.56 93 LEU B O 1
ATOM 1628 N N . ILE B 1 94 ? 1.413 9.141 11.836 1 98.56 94 ILE B N 1
ATOM 1629 C CA . ILE B 1 94 ? 0.641 7.906 11.875 1 98.56 94 ILE B CA 1
ATOM 1630 C C . ILE B 1 94 ? -0.537 8.062 12.836 1 98.56 94 ILE B C 1
ATOM 1632 O O . ILE B 1 94 ? -1.648 7.617 12.539 1 98.56 94 ILE B O 1
ATOM 1636 N N . ASN B 1 95 ? -0.323 8.695 13.93 1 98.06 95 ASN B N 1
ATOM 1637 C CA . ASN B 1 95 ? -1.391 8.914 14.898 1 98.06 95 ASN B CA 1
ATOM 1638 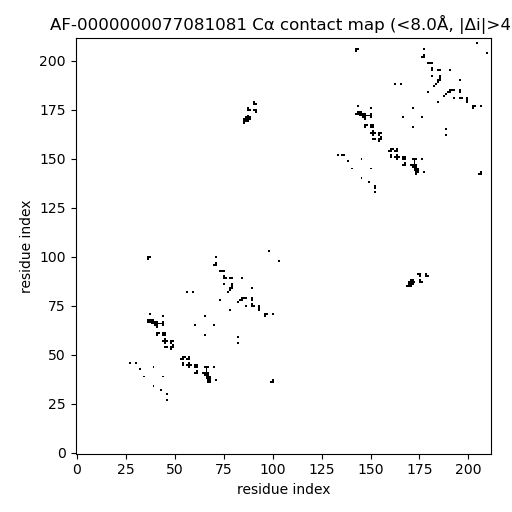C C . ASN B 1 95 ? -2.482 9.82 14.336 1 98.06 95 ASN B C 1
ATOM 1640 O O . ASN B 1 95 ? -3.672 9.555 14.523 1 98.06 95 ASN B O 1
ATOM 1644 N N . ILE B 1 96 ? -2.107 10.891 13.664 1 97.62 96 ILE B N 1
ATOM 1645 C CA . ILE B 1 96 ? -3.051 11.812 13.039 1 97.62 96 ILE B CA 1
ATOM 1646 C C . ILE B 1 96 ? -3.91 11.062 12.023 1 97.62 96 ILE B C 1
ATOM 1648 O O . ILE B 1 96 ? -5.133 11.219 12 1 97.62 96 ILE B O 1
ATOM 1652 N N . ILE B 1 97 ? -3.32 10.234 11.227 1 98 97 ILE B N 1
ATOM 1653 C CA 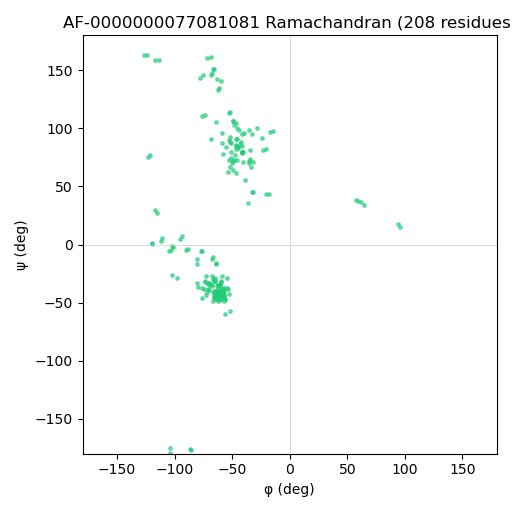. ILE B 1 97 ? -4 9.453 10.195 1 98 97 ILE B CA 1
ATOM 1654 C C . ILE B 1 97 ? -4.973 8.477 10.852 1 98 97 ILE B C 1
ATOM 1656 O O . ILE B 1 97 ? -6.102 8.305 10.383 1 98 97 ILE B O 1
ATOM 1660 N N . SER B 1 98 ? -4.5 7.859 11.914 1 96.5 98 SER B N 1
ATOM 1661 C CA . SER B 1 98 ? -5.332 6.883 12.609 1 96.5 98 SER B CA 1
ATOM 1662 C C . SER B 1 98 ? -6.594 7.527 13.172 1 96.5 98 SER B C 1
ATOM 1664 O O . SER B 1 98 ? -7.664 6.914 13.172 1 96.5 98 SER B O 1
ATOM 1666 N N . ARG B 1 99 ? -6.531 8.727 13.602 1 94.94 99 ARG B N 1
ATOM 1667 C CA . ARG B 1 99 ? -7.672 9.445 14.172 1 94.94 99 ARG B CA 1
ATOM 1668 C C . ARG B 1 99 ? -8.656 9.859 13.078 1 94.94 99 ARG B C 1
ATOM 1670 O O . ARG B 1 99 ? -9.852 10 13.336 1 94.94 99 ARG B O 1
ATOM 1677 N N . LEU B 1 100 ? -8.109 10.102 12 1 91.88 100 LEU B N 1
ATOM 1678 C CA . LEU B 1 100 ? -8.938 10.445 10.852 1 91.88 100 LEU B CA 1
ATOM 1679 C C . LEU B 1 100 ? -9.852 9.281 10.469 1 91.88 100 LEU B C 1
ATOM 1681 O O . LEU B 1 100 ? -10.984 9.492 10.023 1 91.88 100 LEU B O 1
ATOM 1685 N N . ARG B 1 101 ? -9.414 8.07 10.586 1 86 101 ARG B N 1
ATOM 1686 C CA . ARG B 1 101 ? -10.156 6.863 10.242 1 86 101 ARG B CA 1
ATOM 1687 C C . ARG B 1 101 ? -11.234 6.57 11.281 1 86 101 ARG B C 1
ATOM 1689 O O . ARG B 1 101 ? -12.297 6.043 10.953 1 86 101 ARG B O 1
ATOM 1696 N N . HIS B 1 102 ? -10.859 6.828 12.5 1 85.94 102 HIS B N 1
ATOM 1697 C CA . HIS B 1 102 ? -11.766 6.609 13.617 1 85.94 102 HIS B CA 1
ATOM 1698 C C . HIS B 1 102 ? -12.008 7.902 14.391 1 85.94 102 HIS B C 1
ATOM 1700 O O . HIS B 1 102 ? -11.445 8.102 15.477 1 85.94 102 HIS B O 1
ATOM 1706 N N . PRO B 1 103 ? -12.867 8.789 13.805 1 71.69 103 PRO B N 1
ATOM 1707 C CA . PRO B 1 103 ? -13.078 10.023 14.555 1 71.69 103 PRO B CA 1
ATOM 1708 C C . PRO B 1 103 ? -13.719 9.789 15.922 1 71.69 103 PRO B C 1
ATOM 1710 O O . PRO B 1 103 ? -14.547 8.875 16.062 1 71.69 103 PRO B O 1
ATOM 1713 N N . PRO B 1 104 ? -13.117 10.453 16.969 1 68.44 104 PRO B N 1
ATOM 1714 C CA . PRO B 1 104 ? -13.703 10.273 18.297 1 68.44 104 PRO B CA 1
ATOM 1715 C C . PRO B 1 104 ? -15.203 10.555 18.328 1 68.44 104 PRO B C 1
ATOM 1717 O O . PRO B 1 104 ? -15.688 11.422 17.578 1 68.44 104 PRO B O 1
ATOM 1720 N N . THR B 1 105 ? -15.992 9.484 18.594 1 66.44 105 THR B N 1
ATOM 1721 C CA . THR B 1 105 ? -17.422 9.68 18.781 1 66.44 105 THR B CA 1
ATOM 1722 C C . THR B 1 105 ? -17.688 10.648 19.938 1 66.44 105 THR B C 1
ATOM 1724 O O . THR B 1 105 ? -17.094 10.516 21.016 1 66.44 105 THR B O 1
ATOM 1727 N N . SER B 1 106 ? -17.719 11.828 19.75 1 51.5 106 SER B N 1
ATOM 1728 C CA . SER B 1 106 ? -18.188 12.648 20.859 1 51.5 106 SER B CA 1
ATOM 1729 C C . SER B 1 106 ? -19.531 12.148 21.391 1 51.5 106 SER B C 1
ATOM 1731 O O . SER B 1 106 ? -20.328 11.586 20.641 1 51.5 106 SER B O 1
#

InterPro domains:
  IPR001660 Sterile alpha motif domain [PF00536] (38-101)
  IPR001660 Sterile alpha motif domain [PS50105] (40-88)
  IPR001660 Sterile alpha motif domain [SM00454] (37-103)
  IPR013761 Sterile alpha motif/pointed domain superfamily [G3DSA:1.10.150.50] (33-105)
  IPR013761 Sterile alpha motif/pointed domain superfamily [SSF47769] (35-101)
  IPR050548 Polycomb group and chromatin remodeling factors [PTHR12247] (19-101)

Foldseek 3Di:
DPPPPPPPPPVPDPPPPPPPPPPVVCPPPLPPPPDQLLQFWLQVVLSVCVVVPNNVCSVVSVVVGCGSNNLLVDDLVCCCVRVVDDSVVSVVSNVVSPCSVPPPDD/DDPPPPPPPPVPPPPPPPPPPPPVPVPPPLPPPPDQLLQFWLQVVLSVCVVVPNNVCSVVSVVVGPGSNNLLVDDLVCCCVVVVDDNVVSVVVNVVSVCSVPPPPD

Nearest PDB structures (foldseek):
  5j8y-assembly2_D  TM=8.996E-01  e=1.469E-04  Drosophila melanogaster
  5j8y-assembly1_C  TM=9.021E-01  e=3.327E-04  Drosophila melanogaster
  6luk-assembly1_A  TM=8.331E-01  e=7.533E-04  Homo sapiens
  8b10-assembly1_F  TM=9.307E-01  e=4.095E-03  Homo sapiens
  8b10-assembly1_E  TM=9.144E-01  e=7.342E-03  Homo sapiens

Secondary structure (DSSP, 8-state):
----------------------------------S-GGG--HHHHHHHHHHTT-GGGHHHHHHTT--HHHHTT--HHHHHHHH---HHHHHHHHHHHHHHHS----/----------------------------------S-GGG--HHHHHHHHHHTT-GGGHHHHHHTT--HHHHTT--HHHHHHHH---HHHHHHHHHHHHHHHS----

Radius of gyration: 32.9 Å; Cα contacts (8 Å, |Δi|>4): 179; chains: 2; bounding box: 48×127×94 Å

Solvent-accessible surface area (backbone atoms only — not comparable to full-atom values): 12878 Å² total; per-residue (Å²): 136,81,78,76,77,76,74,74,78,76,71,75,76,77,76,76,73,75,76,72,72,76,73,70,70,70,70,72,53,90,61,72,75,85,56,57,63,67,64,29,47,23,66,52,42,24,50,49,29,40,75,73,72,41,45,90,45,18,63,58,39,38,74,66,58,37,21,23,61,54,55,74,67,60,50,48,65,56,38,31,72,75,67,65,39,44,60,14,59,25,45,43,50,50,50,53,53,52,40,68,76,53,58,82,78,127,138,81,80,75,76,76,77,76,76,74,70,75,76,77,76,75,73,72,74,72,72,74,69,74,63,78,70,73,57,87,62,73,75,85,55,56,63,68,66,29,46,26,67,54,42,24,50,48,30,38,75,73,70,43,43,91,46,18,63,58,39,38,74,25,48,28,21,23,61,29,53,74,67,61,50,51,62,55,37,33,73,74,66,65,39,56,67,68,63,24,49,50,48,52,52,55,55,54,40,66,77,54,60,81,80,124

pLDDT: mean 78.14, std 27.29, range [29.61, 98.88]

Sequence (212 aa):
STAVVDSSDFIPRRSRRSTHRKHVGHRTELGTFTHKPSQWDAEEVSQFLQLQGYGQYSESFSNNEIDGQSMFLLREHHLMERFQMKLGPALTLINIISRLRHPPTSSTAVVDSSDFIPRRSRRSTHRKHVGHRTELGTFTHKPSQWDAEEVSQFLQLQGYGQYSESFSNNEIDGQSMFLLREHHLMERFQMKLGPALTLINIISRLRHPPTS

Organism: Amphimedon queenslandica (NCBI:txid400682)